Protein AF-A0A2D6T7J5-F1 (afdb_monomer)

Mean predicted aligned error: 8.13 Å

Radius of gyration: 17.08 Å; Cα contacts (8 Å, |Δi|>4): 410; chains: 1; bounding box: 41×41×44 Å

Foldseek 3Di:
DQPPPDPDDDFFWQKKWAWADCPDLPDTDTDIDTDGDDDAFQDPVSVVVVVVVVVVCLLVSLVVVVVRVTQEIFGLDALQCLAPAPVSNVVVVVVNCVSDDPRGHYFYLLVLVLVLVVVQVFAEEEEEEQDDVVSQVSNCRRSVVSRHHHPYGHHVSQRDLVVQLVPDLVVVVCCVPPPGDDPRHQEYEYDDSSRSNQLCQQVVCVVRVHFYYYSNLSSVLVRCVVVVNLAADPSRGPSSHPD

Secondary structure (DSSP, 8-state):
--------SS---EEEEEEE--SSTT--EEEEEEE--------HHHHHHHHHHHHHHHHHHHHHHHTT-EEEEE----GGGGTTSHHHHHHHHHHHHTTS-TTSEEE-HHHHHHHHHHTTT--EEEEEESS-HHHHHHHHHHHHHTT-EEEEEEE---SSHHHHHT--HHHHHHHIIIII--TT-SEEEE--TT---TTTHHHHHHHHTS-EEEHHHHHHHHHHHHTT-----TTS-HHHHH-

Nearest PDB structures (foldseek):
  2xed-assembly4_D  TM=9.002E-01  e=3.353E-11  Nocardia farcinica IFM 10152
  2xec-assembly1_A  TM=8.996E-01  e=1.223E-10  Nocardia farcinica IFM 10152
  4fq5-assembly1_B  TM=9.002E-01  e=1.384E-10  Pseudomonas putida S16
  4fq7-assembly1_A  TM=8.893E-01  e=7.773E-10  Pseudomonas putida S16
  2dgd-assembly1_A  TM=8.853E-01  e=2.951E-08  Sulfurisphaera tokodaii

Sequence (243 aa):
MRLAFGRKNQGKACCFVTLGDVINPRQLAFNFNSRVMYGRGRSSIKALWSKVLIRLTIPDAMRDIMTAEVNHIMMGMSAETFWGGLAGNDEFSARLREHMPDEMGLTTGADAIASALAQFNVKNISVVSPYQPIGDEQVQKFFSETGYSVKRNIGLRCDTANSIAHTPQKDVLDVVLNELDGDDVDAIVQVGTNMSNSDLFPTIEKMLGKPVIPINVATIWHALRAIGVNDKFVGKGWLMERH

Solvent-accessible surface area (backbone atoms only — not comparable to full-atom values): 13661 Å² total; per-residue (Å²): 137,84,84,63,80,72,93,66,79,94,76,68,76,52,42,36,45,27,41,29,56,74,87,40,103,85,46,81,42,78,51,75,50,68,61,71,76,93,77,89,63,83,48,73,68,54,56,53,51,53,50,56,58,50,63,71,47,45,66,58,50,42,59,60,52,57,77,66,64,50,52,34,44,33,47,45,56,33,72,71,38,26,36,75,17,57,66,30,25,53,53,52,53,52,61,52,47,78,69,48,64,90,86,46,46,78,31,42,28,46,60,14,40,55,56,50,47,63,75,69,77,58,51,27,30,16,37,40,33,45,35,48,73,76,50,46,52,22,47,53,42,19,43,45,70,73,67,34,48,72,78,37,77,48,54,68,48,44,64,37,77,68,50,30,49,63,57,55,66,63,62,54,49,51,42,47,68,73,65,44,57,53,97,80,43,54,32,40,36,36,48,51,54,56,47,76,56,68,86,52,34,42,56,50,24,66,75,71,74,36,56,48,48,37,32,58,59,26,30,52,50,42,43,35,52,73,74,69,49,70,82,64,40,84,91,64,23,68,64,41,48,75,99

Structure (mmCIF, N/CA/C/O backbone):
data_AF-A0A2D6T7J5-F1
#
_entry.id   AF-A0A2D6T7J5-F1
#
loop_
_atom_site.group_PDB
_atom_site.id
_atom_site.type_symbol
_atom_site.label_atom_id
_atom_site.label_alt_id
_atom_site.label_comp_id
_atom_site.label_asym_id
_atom_site.label_entity_id
_atom_site.label_seq_id
_atom_site.pdbx_PDB_ins_code
_atom_site.Cartn_x
_atom_site.Cartn_y
_atom_site.Cartn_z
_atom_site.occupancy
_atom_site.B_iso_or_equiv
_atom_site.auth_seq_id
_atom_site.auth_comp_id
_atom_site.auth_asym_i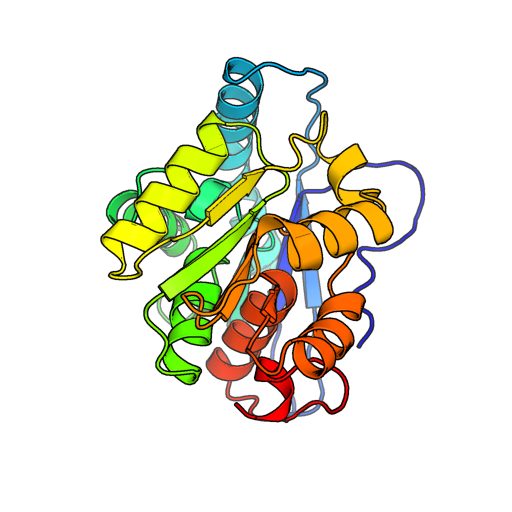d
_atom_site.auth_atom_id
_atom_site.pdbx_PDB_model_num
ATOM 1 N N . MET A 1 1 ? 3.924 -19.215 2.538 1.00 27.50 1 MET A N 1
ATOM 2 C CA . MET A 1 1 ? 4.841 -18.223 1.940 1.00 27.50 1 MET A CA 1
ATOM 3 C C . MET A 1 1 ? 5.293 -17.238 3.020 1.00 27.50 1 MET A C 1
ATOM 5 O O . MET A 1 1 ? 4.533 -16.356 3.391 1.00 27.50 1 MET A O 1
ATOM 9 N N . ARG A 1 2 ? 6.474 -17.452 3.620 1.00 21.72 2 ARG A N 1
ATOM 10 C CA . ARG A 1 2 ? 7.169 -16.428 4.419 1.00 21.72 2 ARG A CA 1
ATOM 11 C C . ARG A 1 2 ? 8.059 -15.691 3.425 1.00 21.72 2 ARG A C 1
ATOM 13 O O . ARG A 1 2 ? 9.114 -16.207 3.075 1.00 21.72 2 ARG A O 1
ATOM 20 N N . LEU A 1 3 ? 7.635 -14.527 2.942 1.00 29.47 3 LEU A N 1
ATOM 21 C CA . LEU A 1 3 ? 8.571 -13.591 2.320 1.00 29.47 3 LEU A CA 1
ATOM 22 C C . LEU A 1 3 ? 9.351 -12.932 3.458 1.00 29.47 3 LEU A C 1
ATOM 24 O O . LEU A 1 3 ? 9.101 -11.800 3.855 1.00 29.47 3 LEU A O 1
ATOM 28 N N . ALA A 1 4 ? 10.264 -13.697 4.052 1.00 26.75 4 ALA A N 1
ATOM 29 C CA . ALA A 1 4 ? 11.347 -13.089 4.790 1.00 26.75 4 ALA A CA 1
ATOM 30 C C . ALA A 1 4 ? 12.247 -12.456 3.730 1.00 26.75 4 ALA A C 1
ATOM 32 O O . ALA A 1 4 ? 12.949 -13.174 3.018 1.00 26.75 4 ALA A O 1
ATOM 33 N N . PHE A 1 5 ? 12.214 -11.125 3.618 1.00 35.22 5 PHE A N 1
ATOM 34 C CA . PHE A 1 5 ? 13.353 -10.372 3.099 1.00 35.22 5 PHE A CA 1
ATOM 35 C C . PHE A 1 5 ? 14.591 -10.965 3.780 1.00 35.22 5 PHE A C 1
ATOM 37 O O . PHE A 1 5 ? 14.668 -10.973 5.011 1.00 35.22 5 PHE A O 1
ATOM 44 N N . GLY A 1 6 ? 15.439 -11.641 3.000 1.00 26.02 6 GLY A N 1
ATOM 45 C CA . GLY A 1 6 ? 16.364 -12.643 3.517 1.00 26.02 6 GLY A CA 1
ATOM 46 C C . GLY A 1 6 ? 17.149 -12.139 4.725 1.00 26.02 6 GLY A C 1
ATOM 47 O O . GLY A 1 6 ? 17.886 -11.161 4.635 1.00 26.02 6 GLY A O 1
ATOM 48 N N . ARG A 1 7 ? 17.026 -12.838 5.862 1.00 29.02 7 ARG A N 1
ATOM 49 C CA . ARG A 1 7 ? 17.956 -12.700 6.989 1.00 29.02 7 ARG A CA 1
ATOM 50 C C . ARG A 1 7 ? 19.306 -13.283 6.568 1.00 29.02 7 ARG A C 1
ATOM 52 O O . ARG A 1 7 ? 19.632 -14.411 6.923 1.00 29.02 7 ARG A O 1
ATOM 59 N N . LYS A 1 8 ? 20.088 -12.543 5.786 1.00 27.58 8 LYS A N 1
ATOM 60 C CA . LYS A 1 8 ? 21.514 -12.814 5.590 1.00 27.58 8 LYS A CA 1
ATOM 61 C C . LYS A 1 8 ? 22.285 -11.507 5.728 1.00 27.58 8 LYS A C 1
ATOM 63 O O . LYS A 1 8 ? 22.142 -10.614 4.912 1.00 27.58 8 LYS A O 1
ATOM 68 N N . ASN A 1 9 ? 23.049 -11.442 6.819 1.00 28.53 9 ASN A N 1
ATOM 69 C CA . ASN A 1 9 ? 24.188 -10.570 7.103 1.00 28.53 9 ASN A CA 1
ATOM 70 C C . ASN A 1 9 ? 24.161 -9.138 6.539 1.00 28.53 9 ASN A C 1
ATOM 72 O O . ASN A 1 9 ? 24.460 -8.902 5.379 1.00 28.53 9 ASN A O 1
ATOM 76 N N . GLN A 1 10 ? 23.933 -8.187 7.451 1.00 30.61 10 GLN A N 1
ATOM 77 C CA . GLN A 1 10 ? 24.454 -6.814 7.426 1.00 30.61 10 GLN A CA 1
ATOM 78 C C . GLN A 1 10 ? 24.469 -6.113 6.052 1.00 30.61 10 GLN A C 1
ATOM 80 O O . GLN A 1 10 ? 25.523 -5.872 5.473 1.00 30.61 10 GLN A O 1
ATOM 85 N N . GLY A 1 11 ? 23.305 -5.690 5.557 1.00 27.25 11 GLY A N 1
ATOM 86 C CA . GLY A 1 11 ? 23.239 -4.858 4.353 1.00 27.25 11 GLY A CA 1
ATOM 87 C C . GLY A 1 11 ? 21.824 -4.386 4.042 1.00 27.25 11 GLY A C 1
ATOM 88 O O . GLY A 1 11 ? 20.894 -5.175 4.009 1.00 27.25 11 GLY A O 1
ATOM 89 N N . LYS A 1 12 ? 21.666 -3.074 3.872 1.00 40.25 12 LYS A N 1
ATOM 90 C CA . LYS A 1 12 ? 20.417 -2.331 3.639 1.00 40.25 12 LYS A CA 1
ATOM 91 C C . LYS A 1 12 ? 19.797 -2.714 2.285 1.00 40.25 12 LYS A C 1
ATOM 93 O O . LYS A 1 12 ? 20.549 -2.809 1.323 1.00 40.25 12 LYS A O 1
ATOM 98 N N . ALA A 1 13 ? 18.470 -2.811 2.166 1.00 28.12 13 ALA A N 1
ATOM 99 C CA . ALA A 1 13 ? 17.829 -3.020 0.865 1.00 28.12 13 ALA A CA 1
ATOM 100 C C . ALA A 1 13 ? 16.502 -2.259 0.711 1.00 28.12 13 ALA A C 1
ATOM 102 O O . ALA A 1 13 ? 15.673 -2.235 1.617 1.00 28.12 13 ALA A O 1
ATOM 103 N N . CYS A 1 14 ? 16.321 -1.658 -0.466 1.00 30.83 14 CYS A N 1
ATOM 104 C CA . CYS A 1 14 ? 15.024 -1.478 -1.105 1.00 30.83 14 CYS A CA 1
ATOM 105 C C . CYS A 1 14 ? 14.978 -2.551 -2.204 1.00 30.83 14 CYS A C 1
ATOM 107 O O . CYS A 1 14 ? 15.883 -2.600 -3.041 1.00 30.83 14 CYS A O 1
ATOM 109 N N . CYS A 1 15 ? 14.026 -3.480 -2.130 1.00 33.38 15 CYS A N 1
ATOM 110 C CA . CYS A 1 15 ? 13.974 -4.632 -3.030 1.00 33.38 15 CYS A CA 1
ATOM 111 C C . CYS A 1 15 ? 12.982 -4.373 -4.161 1.00 33.38 15 CYS A C 1
ATOM 113 O O . CYS A 1 15 ? 11.852 -3.977 -3.899 1.00 33.38 15 CYS A O 1
ATOM 115 N N . PHE A 1 16 ? 13.371 -4.665 -5.397 1.00 34.66 16 PHE A N 1
ATOM 116 C CA . PHE A 1 16 ? 12.440 -4.922 -6.490 1.00 34.66 16 PHE A CA 1
ATOM 117 C C . PHE A 1 16 ? 12.136 -6.419 -6.479 1.00 34.66 16 PHE A C 1
ATOM 119 O O . PHE A 1 16 ? 13.046 -7.227 -6.281 1.00 34.66 16 PHE A O 1
ATOM 126 N N . VAL A 1 17 ? 10.871 -6.795 -6.637 1.00 39.00 17 VAL A N 1
ATOM 127 C CA . VAL A 1 17 ? 10.455 -8.199 -6.649 1.00 39.00 17 VAL A CA 1
ATOM 128 C C . VAL A 1 17 ? 9.699 -8.416 -7.943 1.00 39.00 17 VAL A C 1
ATOM 130 O O . VAL A 1 17 ? 8.620 -7.884 -8.115 1.00 39.00 17 VAL A O 1
ATOM 133 N N . THR A 1 18 ? 10.240 -9.171 -8.878 1.00 36.50 18 THR A N 1
ATOM 134 C CA . THR A 1 18 ? 9.566 -9.415 -10.162 1.00 36.50 18 THR A CA 1
ATOM 135 C C . THR A 1 18 ? 9.073 -10.845 -10.231 1.00 36.50 18 THR A C 1
ATOM 137 O O . THR A 1 18 ? 9.662 -11.729 -9.602 1.00 36.50 18 THR A O 1
ATOM 140 N N . LEU A 1 19 ? 7.957 -11.048 -10.929 1.00 37.84 19 LEU A N 1
ATOM 141 C CA . LEU A 1 19 ? 7.362 -12.359 -11.147 1.00 37.84 19 LEU A CA 1
ATOM 142 C C . LEU A 1 19 ? 7.751 -12.810 -12.561 1.00 37.84 19 LEU A C 1
ATOM 144 O O . LEU A 1 19 ? 7.480 -12.115 -13.537 1.00 37.84 19 LEU A O 1
ATOM 148 N N . GLY A 1 20 ? 8.464 -13.932 -12.648 1.00 31.91 20 GLY A N 1
ATOM 149 C CA . GLY A 1 20 ? 8.824 -14.586 -13.907 1.00 31.91 20 GLY A CA 1
ATOM 150 C C . GLY A 1 20 ? 7.759 -15.573 -14.384 1.00 31.91 20 GLY A C 1
ATOM 151 O O . GLY A 1 20 ? 6.807 -15.863 -13.655 1.00 31.91 20 GLY A O 1
ATOM 152 N N . ASP A 1 21 ? 7.960 -16.081 -15.601 1.00 31.69 21 ASP A N 1
ATOM 153 C CA . ASP A 1 21 ? 7.017 -16.881 -16.386 1.00 31.69 21 ASP A CA 1
ATOM 154 C C . ASP A 1 21 ? 6.148 -17.877 -15.614 1.00 31.69 21 ASP A C 1
ATOM 156 O O . ASP A 1 21 ? 6.623 -18.735 -14.866 1.00 31.69 21 ASP A O 1
ATOM 160 N N . VAL A 1 22 ? 4.848 -17.842 -15.924 1.00 39.22 22 VAL A N 1
ATOM 161 C CA . VAL A 1 22 ? 3.898 -18.903 -15.582 1.00 39.22 22 VAL A CA 1
ATOM 162 C C . VAL A 1 22 ? 4.081 -20.032 -16.599 1.00 39.22 22 VAL A C 1
ATOM 164 O O . VAL A 1 22 ? 3.253 -20.249 -17.476 1.00 39.22 22 VAL A O 1
ATOM 167 N N . ILE A 1 23 ? 5.182 -20.781 -16.488 1.00 38.19 23 ILE A N 1
ATOM 168 C CA . ILE A 1 23 ? 5.396 -22.010 -17.282 1.00 38.19 23 ILE A CA 1
ATOM 169 C C . ILE A 1 23 ? 4.346 -23.076 -16.884 1.00 38.19 23 ILE A C 1
ATOM 171 O O . ILE A 1 23 ? 4.025 -23.994 -17.638 1.00 38.19 23 ILE A O 1
ATOM 175 N N . ASN A 1 24 ? 3.771 -22.939 -15.682 1.00 32.66 24 ASN A N 1
ATOM 176 C CA . ASN A 1 24 ? 2.689 -23.741 -15.116 1.00 32.66 24 ASN A CA 1
ATOM 177 C C . ASN A 1 24 ? 2.042 -22.922 -13.973 1.00 32.66 24 ASN A C 1
ATOM 179 O O . ASN A 1 24 ? 2.804 -22.300 -13.229 1.00 32.66 24 ASN A O 1
ATOM 183 N N . PRO A 1 25 ? 0.712 -22.946 -13.733 1.00 37.69 25 PRO A N 1
ATOM 184 C CA . PRO A 1 25 ? 0.058 -22.234 -12.617 1.00 37.69 25 PRO A CA 1
ATOM 185 C C . PRO A 1 25 ? 0.639 -22.494 -11.206 1.00 37.69 25 PRO A C 1
ATOM 187 O O . PRO A 1 25 ? 0.201 -21.892 -10.232 1.00 37.69 25 PRO A O 1
ATOM 190 N N . ARG A 1 26 ? 1.610 -23.408 -11.071 1.00 39.19 26 ARG A N 1
ATOM 191 C CA . ARG A 1 26 ? 2.278 -23.799 -9.821 1.00 39.19 26 ARG A CA 1
ATOM 192 C C . ARG A 1 26 ? 3.765 -23.432 -9.725 1.00 39.19 26 ARG A C 1
ATOM 194 O O . ARG A 1 26 ? 4.389 -23.795 -8.731 1.00 39.19 26 ARG A O 1
ATOM 201 N N . GLN A 1 27 ? 4.355 -22.760 -10.714 1.00 46.91 27 GLN A N 1
ATOM 202 C CA . GLN A 1 27 ? 5.772 -22.374 -10.683 1.00 46.91 27 GLN A CA 1
ATOM 203 C C . GLN A 1 27 ? 5.910 -20.862 -10.855 1.00 46.91 27 GLN A C 1
ATOM 205 O O . GLN A 1 27 ? 6.014 -20.363 -11.964 1.00 46.91 27 GLN A O 1
ATOM 210 N N . LEU A 1 28 ? 5.886 -20.142 -9.731 1.00 53.22 28 LEU A N 1
ATOM 211 C CA . LEU A 1 28 ? 6.153 -18.708 -9.684 1.00 53.22 28 LEU A CA 1
ATOM 212 C C . LEU A 1 28 ? 7.646 -18.490 -9.415 1.00 53.22 28 LEU A C 1
ATOM 214 O O . LEU A 1 28 ? 8.141 -18.872 -8.349 1.00 53.22 28 LEU A O 1
ATOM 218 N N . ALA A 1 29 ? 8.363 -17.885 -10.360 1.00 54.78 29 ALA A N 1
ATOM 219 C CA . ALA A 1 29 ? 9.751 -17.482 -10.160 1.00 54.78 29 ALA A CA 1
ATOM 220 C C . ALA A 1 29 ? 9.805 -16.046 -9.623 1.00 54.78 29 ALA A C 1
ATOM 222 O O . ALA A 1 29 ? 9.168 -15.152 -10.172 1.00 54.78 29 ALA A O 1
ATOM 223 N N . PHE A 1 30 ? 10.570 -15.822 -8.553 1.00 57.00 30 PHE A N 1
ATOM 224 C CA . PHE A 1 30 ? 10.816 -14.482 -8.021 1.00 57.00 30 PHE A CA 1
ATOM 225 C C . PHE A 1 30 ? 12.237 -14.048 -8.365 1.00 57.00 30 PHE A C 1
ATOM 227 O O . PHE A 1 30 ? 13.194 -14.602 -7.821 1.00 57.00 30 PHE A O 1
ATOM 234 N N . ASN A 1 31 ? 12.372 -13.032 -9.217 1.00 56.50 31 ASN A N 1
ATOM 235 C CA . ASN A 1 31 ? 13.661 -12.417 -9.517 1.00 56.50 31 ASN A CA 1
ATOM 236 C C . ASN A 1 31 ? 13.786 -11.093 -8.760 1.00 56.50 31 ASN A C 1
ATOM 238 O O . ASN A 1 31 ? 12.894 -10.240 -8.804 1.00 56.50 31 ASN A O 1
ATOM 242 N N . PHE A 1 32 ? 14.894 -10.931 -8.038 1.00 56.19 32 PHE A N 1
ATOM 243 C CA . PHE A 1 32 ? 15.139 -9.763 -7.197 1.00 56.19 32 PHE A CA 1
ATOM 244 C C . PHE A 1 32 ? 16.282 -8.934 -7.771 1.00 56.19 32 PHE A C 1
ATOM 246 O O . PHE A 1 32 ? 17.400 -9.427 -7.905 1.00 56.19 32 PHE A O 1
ATOM 253 N N . ASN A 1 33 ? 16.021 -7.653 -8.020 1.00 49.62 33 ASN A N 1
ATOM 254 C CA . ASN A 1 33 ? 17.072 -6.654 -8.172 1.00 49.62 33 ASN A CA 1
ATOM 255 C C . ASN A 1 33 ? 17.042 -5.751 -6.934 1.00 49.62 33 ASN A C 1
ATOM 257 O O . ASN A 1 33 ? 15.977 -5.318 -6.491 1.00 49.62 33 ASN A O 1
ATOM 261 N N . SER A 1 34 ? 18.195 -5.502 -6.323 1.00 56.84 34 SER A N 1
ATOM 262 C CA . SER A 1 34 ? 18.299 -4.625 -5.156 1.00 56.84 34 SER A CA 1
ATOM 263 C C . SER A 1 34 ? 19.310 -3.528 -5.425 1.00 56.84 34 SER A C 1
ATOM 265 O O . SER A 1 34 ? 20.455 -3.813 -5.777 1.00 56.84 34 SER A O 1
ATOM 267 N N . ARG A 1 35 ? 18.923 -2.279 -5.167 1.00 55.78 35 ARG A N 1
ATOM 268 C CA . ARG A 1 35 ? 19.847 -1.141 -5.138 1.00 55.78 35 ARG A CA 1
ATOM 269 C C . ARG A 1 35 ? 20.037 -0.715 -3.683 1.00 55.78 35 ARG A C 1
ATOM 271 O O . ARG A 1 35 ? 19.081 -0.408 -2.970 1.00 55.78 35 ARG A O 1
ATOM 278 N N . VAL A 1 36 ? 21.286 -0.749 -3.223 1.00 45.88 36 VAL A N 1
ATOM 279 C CA . VAL A 1 36 ? 21.674 -0.364 -1.860 1.00 45.88 36 VAL A CA 1
ATOM 280 C C . VAL A 1 36 ? 21.895 1.140 -1.812 1.00 45.88 36 VAL A C 1
ATOM 282 O O . VAL A 1 36 ? 22.565 1.695 -2.679 1.00 45.88 36 VAL A O 1
ATOM 285 N N . MET A 1 37 ? 21.410 1.793 -0.754 1.00 46.06 37 MET A N 1
ATOM 286 C CA . MET A 1 37 ? 21.752 3.187 -0.495 1.00 46.06 37 MET A CA 1
ATOM 287 C C . MET A 1 37 ? 22.361 3.473 0.865 1.00 46.06 37 MET A C 1
ATOM 289 O O . MET A 1 37 ? 21.982 2.932 1.907 1.00 46.06 37 MET A O 1
ATOM 293 N N . TYR A 1 38 ? 23.302 4.414 0.840 1.00 40.88 38 TYR A N 1
ATOM 294 C CA . TYR A 1 38 ? 23.962 4.974 2.003 1.00 40.88 38 TYR A CA 1
ATOM 295 C C . TYR A 1 38 ? 23.313 6.309 2.382 1.00 40.88 38 TYR A C 1
ATOM 297 O O . TYR A 1 38 ? 23.635 7.347 1.825 1.00 40.88 38 TYR A O 1
ATOM 305 N N . GLY A 1 39 ? 22.437 6.287 3.388 1.00 42.41 39 GLY A N 1
ATOM 306 C CA . GLY A 1 39 ? 21.967 7.496 4.065 1.00 42.41 39 GLY A CA 1
ATOM 307 C C . GLY A 1 39 ? 21.832 7.259 5.567 1.00 42.41 39 GLY A C 1
ATOM 308 O O . GLY A 1 39 ? 21.035 6.428 5.992 1.00 42.41 39 GLY A O 1
ATOM 309 N N . ARG A 1 40 ? 22.636 7.952 6.385 1.00 40.25 40 ARG A N 1
ATOM 310 C CA . ARG A 1 40 ? 22.401 8.115 7.832 1.00 40.25 40 ARG A CA 1
ATOM 311 C C . ARG A 1 40 ? 21.844 9.522 8.059 1.00 40.25 40 ARG A C 1
ATOM 313 O O . ARG A 1 40 ? 22.533 10.505 7.767 1.00 40.25 40 ARG A O 1
ATOM 320 N N . GLY A 1 41 ? 20.637 9.654 8.607 1.00 43.69 41 GLY A N 1
ATOM 321 C CA . GLY A 1 41 ? 20.198 10.921 9.195 1.00 43.69 41 GLY A CA 1
ATOM 322 C C . GLY A 1 41 ? 18.689 11.129 9.287 1.00 43.69 41 GLY A C 1
ATOM 323 O O . GLY A 1 41 ? 17.936 10.616 8.473 1.00 43.69 41 GLY A O 1
ATOM 324 N N . ARG A 1 42 ? 18.312 11.942 10.279 1.00 50.06 42 ARG A N 1
ATOM 325 C CA . ARG A 1 42 ? 16.950 12.171 10.786 1.00 50.06 42 ARG A CA 1
ATOM 326 C C . ARG A 1 42 ? 16.147 13.280 10.083 1.00 50.06 42 ARG A C 1
ATOM 328 O O . ARG A 1 42 ? 15.055 13.595 10.531 1.00 50.06 42 ARG A O 1
ATOM 335 N N . SER A 1 43 ? 16.682 13.942 9.051 1.00 56.03 43 SER A N 1
ATOM 336 C CA . SER A 1 43 ? 16.054 15.153 8.487 1.00 56.03 43 SER A CA 1
ATOM 337 C C . SER A 1 43 ? 15.222 14.885 7.230 1.00 56.03 43 SER A C 1
ATOM 339 O O . SER A 1 43 ? 15.634 14.122 6.355 1.00 56.03 43 SER A O 1
ATOM 341 N N . SER A 1 44 ? 14.098 15.598 7.088 1.00 56.81 44 SER A N 1
ATOM 342 C CA . SER A 1 44 ? 13.222 15.577 5.901 1.00 56.81 44 SER A CA 1
ATOM 343 C C . SER A 1 44 ? 13.979 15.853 4.596 1.00 56.81 44 SER A C 1
ATOM 345 O O . SER A 1 44 ? 13.703 15.246 3.566 1.00 56.81 44 SER A O 1
ATOM 347 N N . ILE A 1 45 ? 15.013 16.699 4.655 1.00 57.00 45 ILE A N 1
ATOM 348 C CA . ILE A 1 45 ? 15.914 16.979 3.530 1.00 57.00 45 ILE A CA 1
ATOM 349 C C . ILE A 1 45 ? 16.646 15.717 3.061 1.00 57.00 45 ILE A C 1
ATOM 351 O O . ILE A 1 45 ? 16.729 15.465 1.864 1.00 57.00 45 ILE A O 1
ATOM 355 N N . LYS A 1 46 ? 17.135 14.873 3.978 1.00 61.31 46 LYS A N 1
ATOM 356 C CA . LYS A 1 46 ? 17.836 13.633 3.614 1.00 61.31 46 LYS A CA 1
ATOM 357 C C . LYS A 1 46 ? 16.891 12.592 3.022 1.00 61.31 46 LYS A C 1
ATOM 359 O O . LYS A 1 46 ? 17.310 11.865 2.126 1.00 61.31 46 LYS A O 1
ATOM 364 N N . ALA A 1 47 ? 15.637 12.543 3.476 1.00 59.38 47 ALA A N 1
ATOM 365 C CA . ALA A 1 47 ? 14.614 11.703 2.855 1.00 59.38 47 ALA A CA 1
ATOM 366 C C . ALA A 1 47 ? 14.392 12.105 1.383 1.00 59.38 47 ALA A C 1
ATOM 368 O O . ALA A 1 47 ? 14.389 11.244 0.505 1.00 59.38 47 ALA A O 1
ATOM 369 N N . LEU A 1 48 ? 14.335 13.413 1.102 1.00 58.19 48 LEU A N 1
ATOM 370 C CA . LEU A 1 48 ? 14.217 13.950 -0.256 1.00 58.19 48 LEU A CA 1
ATOM 371 C C . LEU A 1 48 ? 15.451 13.640 -1.130 1.00 58.19 48 LEU A C 1
ATOM 373 O O . LEU A 1 48 ? 15.315 13.255 -2.289 1.00 58.19 48 LEU A O 1
ATOM 377 N N . TRP A 1 49 ? 16.661 13.748 -0.574 1.00 57.53 49 TRP A N 1
ATOM 378 C CA . TRP A 1 49 ? 17.897 13.393 -1.286 1.00 57.53 49 TRP A CA 1
ATOM 379 C C . TRP A 1 49 ? 17.994 11.897 -1.589 1.00 57.53 49 TRP A C 1
ATOM 381 O O . TRP A 1 49 ? 18.354 11.516 -2.702 1.00 57.53 49 TRP A O 1
ATOM 391 N N . SER A 1 50 ? 17.636 11.044 -0.625 1.00 61.06 50 SER A N 1
ATOM 392 C CA . SER A 1 50 ? 17.584 9.594 -0.835 1.00 61.06 50 SER A CA 1
ATOM 393 C C . SER A 1 50 ? 16.640 9.249 -1.986 1.00 61.06 50 SER A C 1
ATOM 395 O O . SER A 1 50 ? 16.980 8.422 -2.822 1.00 61.06 50 SER A O 1
ATOM 397 N N . LYS A 1 51 ? 15.491 9.923 -2.071 1.00 66.56 51 LYS A N 1
ATOM 398 C CA . LYS A 1 51 ? 14.535 9.790 -3.173 1.00 66.56 51 LYS A CA 1
ATOM 399 C C . LYS A 1 51 ? 15.153 10.088 -4.542 1.00 66.56 51 LYS A C 1
ATOM 401 O O . LYS A 1 51 ? 15.022 9.279 -5.461 1.00 66.56 51 LYS A O 1
ATOM 406 N N . VAL A 1 52 ? 15.835 11.227 -4.687 1.00 68.25 52 VAL A N 1
ATOM 407 C CA . VAL A 1 52 ? 16.461 11.621 -5.965 1.00 68.25 52 VAL A CA 1
ATOM 408 C C . VAL A 1 52 ? 17.447 10.554 -6.419 1.00 68.25 52 VAL A C 1
ATOM 410 O O . VAL A 1 52 ? 17.394 10.105 -7.562 1.00 68.25 52 VAL A O 1
ATOM 413 N N . LEU A 1 53 ? 18.285 10.078 -5.500 1.00 69.50 53 LEU A N 1
ATOM 414 C CA . LEU A 1 53 ? 19.237 9.019 -5.795 1.00 69.50 53 LEU A CA 1
ATOM 415 C C . LEU A 1 53 ? 18.533 7.710 -6.212 1.00 69.50 53 LEU A C 1
ATOM 417 O O . LEU A 1 53 ? 19.080 6.979 -7.031 1.00 69.50 53 LEU A O 1
ATOM 421 N N . ILE A 1 54 ? 17.331 7.398 -5.688 1.00 71.81 54 ILE A N 1
ATOM 422 C CA . ILE A 1 54 ? 16.655 6.108 -5.948 1.00 71.81 54 ILE A CA 1
ATOM 423 C C . ILE A 1 54 ? 16.190 6.143 -7.393 1.00 71.81 54 ILE A C 1
ATOM 425 O O . ILE A 1 54 ? 16.451 5.212 -8.155 1.00 71.81 54 ILE A O 1
ATOM 429 N N . ARG A 1 55 ? 15.582 7.267 -7.783 1.00 75.25 55 ARG A N 1
ATOM 430 C CA . ARG A 1 55 ? 15.087 7.508 -9.138 1.00 75.25 55 ARG A CA 1
ATOM 431 C C . ARG A 1 55 ? 16.185 7.398 -10.194 1.00 75.25 55 ARG A C 1
ATOM 433 O O . ARG A 1 55 ? 15.904 6.892 -11.273 1.00 75.25 55 ARG A O 1
ATOM 440 N N . LEU A 1 56 ? 17.418 7.801 -9.881 1.00 79.56 56 LEU A N 1
ATOM 441 C CA . LEU A 1 56 ? 18.556 7.666 -10.800 1.00 79.56 56 LEU A CA 1
ATOM 442 C C . LEU A 1 56 ? 18.961 6.207 -11.052 1.00 79.56 56 LEU A C 1
ATOM 444 O O . LEU A 1 56 ? 19.555 5.913 -12.080 1.00 79.56 56 LEU A O 1
ATOM 448 N N . THR A 1 57 ? 18.636 5.291 -10.137 1.00 80.69 57 THR A N 1
ATOM 449 C CA . THR A 1 57 ? 19.008 3.872 -10.263 1.00 80.69 57 THR A CA 1
ATOM 450 C C . THR A 1 57 ? 17.944 2.988 -10.902 1.00 80.69 57 THR A C 1
ATOM 452 O O . THR A 1 57 ? 18.245 1.850 -11.256 1.00 80.69 57 THR A O 1
ATOM 455 N N . ILE A 1 58 ? 16.717 3.497 -11.054 1.00 81.94 58 ILE A N 1
ATOM 456 C CA . ILE A 1 58 ? 15.590 2.746 -11.620 1.00 81.94 58 ILE A CA 1
ATOM 457 C C . ILE A 1 58 ? 15.886 2.260 -13.047 1.00 81.94 58 ILE A C 1
ATOM 459 O O . ILE A 1 58 ? 15.718 1.064 -13.269 1.00 81.94 58 ILE A O 1
ATOM 463 N N . PRO A 1 59 ? 16.375 3.091 -13.993 1.00 84.56 59 PRO A N 1
ATOM 464 C CA . PRO A 1 59 ? 16.581 2.639 -15.372 1.00 84.56 59 PRO A CA 1
ATOM 465 C C . PRO A 1 59 ? 17.549 1.459 -15.478 1.00 84.56 59 PRO A C 1
ATOM 467 O O . PRO A 1 59 ? 17.300 0.510 -16.217 1.00 84.56 59 PRO A O 1
ATOM 470 N N . ASP A 1 60 ? 18.629 1.473 -14.693 1.00 84.31 60 ASP A N 1
ATOM 471 C CA . ASP A 1 60 ? 19.550 0.342 -14.665 1.00 84.31 60 ASP A CA 1
ATOM 472 C C . ASP A 1 60 ? 18.910 -0.910 -14.047 1.00 84.31 60 ASP A C 1
ATOM 474 O O . ASP A 1 60 ? 19.119 -2.008 -14.549 1.00 84.31 60 ASP A O 1
ATOM 478 N N . ALA A 1 61 ? 18.151 -0.769 -12.953 1.00 82.94 61 ALA A N 1
ATOM 479 C CA . ALA A 1 61 ? 17.480 -1.905 -12.318 1.00 82.94 61 ALA A CA 1
ATOM 480 C C . ALA A 1 61 ? 16.449 -2.544 -13.262 1.00 82.94 61 ALA A C 1
ATOM 482 O O . ALA A 1 61 ? 16.349 -3.769 -13.313 1.00 82.94 61 ALA A O 1
ATOM 483 N N . MET A 1 62 ? 15.738 -1.716 -14.035 1.00 83.00 62 MET A N 1
ATOM 484 C CA . MET A 1 62 ? 14.836 -2.157 -15.096 1.00 83.00 62 MET A CA 1
ATOM 485 C C . MET A 1 62 ? 15.612 -2.893 -16.191 1.00 83.00 62 MET A C 1
ATOM 487 O O . MET A 1 62 ? 15.303 -4.041 -16.484 1.00 83.00 62 MET A O 1
ATOM 491 N N . ARG A 1 63 ? 16.688 -2.305 -16.729 1.00 84.19 63 ARG A N 1
ATOM 492 C CA . ARG A 1 63 ? 17.547 -2.978 -17.720 1.00 84.19 63 ARG A CA 1
ATOM 493 C C . ARG A 1 63 ? 18.015 -4.351 -17.232 1.00 84.19 63 ARG A C 1
ATOM 495 O O . ARG A 1 63 ? 17.935 -5.324 -17.973 1.00 84.19 63 ARG A O 1
ATOM 502 N N . ASP A 1 64 ? 18.507 -4.426 -15.998 1.00 84.19 64 ASP A N 1
ATOM 503 C CA . ASP A 1 64 ? 19.055 -5.659 -15.437 1.00 84.19 64 ASP A CA 1
ATOM 504 C C . ASP A 1 64 ? 17.956 -6.723 -15.250 1.00 84.19 64 ASP A C 1
ATOM 506 O O . ASP A 1 64 ? 18.181 -7.891 -15.563 1.00 84.19 64 ASP A O 1
ATOM 510 N N . ILE A 1 65 ? 16.760 -6.349 -14.772 1.00 81.50 65 ILE A N 1
ATOM 511 C CA . ILE A 1 65 ? 15.681 -7.319 -14.517 1.00 81.50 65 ILE A CA 1
ATOM 512 C C . ILE A 1 65 ? 15.017 -7.832 -15.795 1.00 81.50 65 ILE A C 1
ATOM 514 O O . ILE A 1 65 ? 14.568 -8.974 -15.827 1.00 81.50 65 ILE A O 1
ATOM 518 N N . MET A 1 66 ? 15.030 -7.038 -16.868 1.00 82.38 66 MET A N 1
ATOM 519 C CA . MET A 1 66 ? 14.538 -7.459 -18.182 1.00 82.38 66 MET A CA 1
ATOM 520 C C . MET A 1 66 ? 15.337 -8.632 -18.770 1.00 82.38 66 ME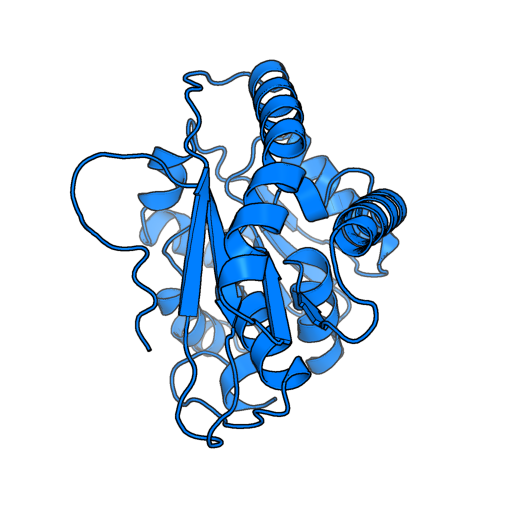T A C 1
ATOM 522 O O . MET A 1 66 ? 14.808 -9.375 -19.590 1.00 82.38 66 MET A O 1
ATOM 526 N N . THR A 1 67 ? 16.576 -8.862 -18.317 1.00 82.88 67 THR A N 1
ATOM 527 C CA . THR A 1 67 ? 17.371 -10.038 -18.728 1.00 82.88 67 THR A CA 1
ATOM 528 C C . THR A 1 67 ? 16.809 -11.365 -18.215 1.00 82.88 67 THR A C 1
ATOM 530 O O . THR A 1 67 ? 17.191 -12.419 -18.714 1.00 82.88 67 THR A O 1
ATOM 533 N N . ALA A 1 68 ? 15.915 -11.321 -17.224 1.00 80.50 68 ALA A N 1
ATOM 534 C CA . ALA A 1 68 ? 15.294 -12.499 -16.631 1.00 80.50 68 ALA A CA 1
ATOM 535 C C . ALA A 1 68 ? 13.979 -12.908 -17.320 1.00 80.50 68 ALA A C 1
ATOM 537 O O . ALA A 1 68 ? 13.271 -13.745 -16.763 1.00 80.50 68 ALA A O 1
ATOM 538 N N . GLU A 1 69 ? 13.645 -12.304 -18.471 1.00 80.69 69 GLU A N 1
ATOM 539 C CA . GLU A 1 69 ? 12.461 -12.637 -19.286 1.00 80.69 69 GLU A CA 1
ATOM 540 C C . GLU A 1 69 ? 11.166 -12.674 -18.450 1.00 80.69 69 GLU A C 1
ATOM 542 O O . GLU A 1 69 ? 10.351 -13.587 -18.524 1.00 80.69 69 GLU A O 1
ATOM 547 N N . VAL A 1 70 ? 10.996 -11.678 -17.575 1.00 82.19 70 VAL A N 1
ATOM 548 C CA . VAL A 1 70 ? 9.810 -11.561 -16.716 1.00 82.19 70 VAL A CA 1
ATOM 549 C C . VAL A 1 70 ? 8.601 -11.075 -17.511 1.00 82.19 70 VAL A C 1
ATOM 551 O O . VAL A 1 70 ? 8.759 -10.372 -18.501 1.00 82.19 70 VAL A O 1
ATOM 554 N N . ASN A 1 71 ? 7.391 -11.389 -17.044 1.00 83.38 71 ASN A N 1
ATOM 555 C CA . ASN A 1 71 ? 6.134 -10.924 -17.650 1.00 83.38 71 ASN A CA 1
ATOM 556 C C . ASN A 1 71 ? 5.358 -9.936 -16.757 1.00 83.38 71 ASN A C 1
ATOM 558 O O . ASN A 1 71 ? 4.421 -9.282 -17.217 1.00 83.38 71 ASN A O 1
ATOM 562 N N . HIS A 1 72 ? 5.765 -9.790 -15.490 1.00 89.12 72 HIS A N 1
ATOM 563 C CA . HIS A 1 72 ? 5.169 -8.845 -14.551 1.00 89.12 72 HIS A CA 1
ATOM 564 C C . HIS A 1 72 ? 6.203 -8.303 -13.562 1.00 89.12 72 HIS A C 1
ATOM 566 O O . HIS A 1 72 ? 6.929 -9.047 -12.892 1.00 89.12 72 HIS A O 1
ATOM 572 N N . ILE A 1 73 ? 6.233 -6.983 -13.395 1.00 89.50 73 ILE A N 1
ATOM 573 C CA . ILE A 1 73 ? 7.131 -6.301 -12.461 1.00 89.50 73 ILE A CA 1
ATOM 574 C C . ILE A 1 73 ? 6.350 -5.840 -11.237 1.00 89.50 73 ILE A C 1
ATOM 576 O O . ILE A 1 73 ? 5.359 -5.121 -11.337 1.00 89.50 73 ILE A O 1
ATOM 580 N N . MET A 1 74 ? 6.819 -6.230 -10.051 1.00 89.06 74 MET A N 1
ATOM 581 C CA . MET A 1 74 ? 6.275 -5.769 -8.780 1.00 89.06 74 MET A CA 1
ATOM 582 C C . MET A 1 74 ? 7.298 -4.891 -8.035 1.00 89.06 74 MET A C 1
ATOM 584 O O . MET A 1 74 ? 8.397 -5.283 -7.632 1.00 89.06 74 MET A O 1
ATOM 588 N N . MET A 1 75 ? 6.925 -3.637 -7.823 1.00 85.56 75 MET A N 1
ATOM 589 C CA . MET A 1 75 ? 7.790 -2.654 -7.187 1.00 85.56 75 MET A CA 1
ATOM 590 C C . MET A 1 75 ? 7.746 -2.831 -5.667 1.00 85.56 75 MET A C 1
ATOM 592 O O . MET A 1 75 ? 6.776 -2.454 -5.015 1.00 85.56 75 MET A O 1
ATOM 596 N N . GLY A 1 76 ? 8.820 -3.349 -5.063 1.00 79.94 76 GLY A N 1
ATOM 597 C CA . GLY A 1 76 ? 8.936 -3.480 -3.598 1.00 79.94 76 GLY A CA 1
ATOM 598 C C . GLY A 1 76 ? 9.340 -2.181 -2.880 1.00 79.94 76 GLY A C 1
ATOM 599 O O . GLY A 1 76 ? 9.846 -2.195 -1.753 1.00 79.94 76 GLY A O 1
ATOM 600 N N . MET A 1 77 ? 9.077 -1.037 -3.511 1.00 77.50 77 MET A N 1
ATOM 601 C CA . MET A 1 77 ? 9.234 0.307 -2.962 1.00 77.50 77 MET A CA 1
ATOM 602 C C . MET A 1 77 ? 7.875 1.006 -2.921 1.00 77.50 77 MET A C 1
ATOM 604 O O . MET A 1 77 ? 7.117 0.953 -3.881 1.00 77.50 77 MET A O 1
ATOM 608 N N . SER A 1 78 ? 7.570 1.664 -1.803 1.00 75.62 78 SER A N 1
ATOM 609 C CA . SER A 1 78 ? 6.246 2.265 -1.557 1.00 75.62 78 SER A CA 1
ATOM 610 C C . SER A 1 78 ? 6.278 3.770 -1.322 1.00 75.62 78 SER A C 1
ATOM 612 O O . SER A 1 78 ? 5.372 4.468 -1.742 1.00 75.62 78 SER A O 1
ATOM 614 N N . ALA A 1 79 ? 7.318 4.316 -0.689 1.00 76.81 79 ALA A N 1
ATOM 615 C CA . ALA A 1 79 ? 7.327 5.743 -0.349 1.00 76.81 79 ALA A CA 1
ATOM 616 C C . ALA A 1 79 ? 7.251 6.651 -1.593 1.00 76.81 79 ALA A C 1
ATOM 618 O O . ALA A 1 79 ? 6.573 7.674 -1.580 1.00 76.81 79 ALA A O 1
ATOM 619 N N . GLU A 1 80 ? 7.911 6.259 -2.687 1.00 78.56 80 GLU A N 1
A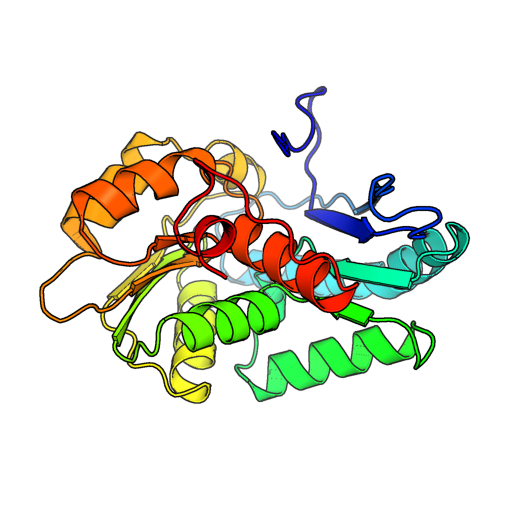TOM 620 C CA . GLU A 1 80 ? 7.884 7.026 -3.937 1.00 78.56 80 GLU A CA 1
ATOM 621 C C . GLU A 1 80 ? 6.523 7.030 -4.619 1.00 78.56 80 GLU A C 1
ATOM 623 O O . GLU A 1 80 ? 6.206 8.007 -5.291 1.00 78.56 80 GLU A O 1
ATOM 628 N N . THR A 1 81 ? 5.734 5.968 -4.446 1.00 82.94 81 THR A N 1
ATOM 629 C CA . THR A 1 81 ? 4.478 5.785 -5.179 1.00 82.94 81 THR A CA 1
ATOM 630 C C . THR A 1 81 ? 3.367 6.679 -4.642 1.00 82.94 81 THR A C 1
ATOM 632 O O . THR A 1 81 ? 2.379 6.867 -5.332 1.00 82.94 81 THR A O 1
ATOM 635 N N . PHE A 1 82 ? 3.516 7.235 -3.435 1.00 87.00 82 PHE A N 1
ATOM 636 C CA . PHE A 1 82 ? 2.564 8.181 -2.839 1.00 87.00 82 PHE A CA 1
ATOM 637 C C . PHE A 1 82 ? 2.925 9.649 -3.103 1.00 87.00 82 PHE A C 1
ATOM 639 O O . PHE A 1 82 ? 2.140 10.555 -2.824 1.00 87.00 82 PHE A O 1
ATOM 646 N N . TRP A 1 83 ? 4.142 9.917 -3.580 1.00 86.62 83 TRP A N 1
ATOM 647 C CA . TRP A 1 83 ? 4.657 11.277 -3.638 1.00 86.62 83 TRP A CA 1
ATOM 648 C C . TRP A 1 83 ? 4.023 12.076 -4.768 1.00 86.62 83 TRP A C 1
ATOM 650 O O . TRP A 1 83 ? 4.023 11.640 -5.912 1.00 86.62 83 TRP A O 1
ATOM 660 N N . GLY A 1 84 ? 3.587 13.297 -4.464 1.00 86.62 84 GLY A N 1
ATOM 661 C CA . GLY A 1 84 ? 2.894 14.151 -5.422 1.00 86.62 84 GLY A CA 1
ATOM 662 C C . GLY A 1 84 ? 1.389 13.893 -5.487 1.00 86.62 84 GLY A C 1
ATOM 663 O O . GLY A 1 84 ? 0.707 14.655 -6.166 1.00 86.62 84 GLY A O 1
ATOM 664 N N . GLY A 1 85 ? 0.860 12.936 -4.717 1.00 89.94 85 GLY A N 1
ATOM 665 C CA . GLY A 1 85 ? -0.547 12.542 -4.776 1.00 89.94 85 GLY A CA 1
ATOM 666 C C . GLY A 1 85 ? -0.829 11.625 -5.966 1.00 89.94 85 GLY A C 1
ATOM 667 O O . GLY A 1 85 ? 0.082 10.947 -6.445 1.00 89.94 85 GLY A O 1
ATOM 668 N N . LEU A 1 86 ? -2.071 11.609 -6.447 1.00 89.56 86 LEU A N 1
ATOM 669 C CA . LEU A 1 86 ? -2.500 10.727 -7.539 1.00 89.56 86 LEU A CA 1
ATOM 670 C C . LEU A 1 86 ? -1.721 11.011 -8.834 1.00 89.56 86 LEU A C 1
ATOM 672 O O . LEU A 1 86 ? -1.104 10.113 -9.393 1.00 89.56 86 LEU A O 1
ATOM 676 N N . ALA A 1 87 ? -1.613 12.282 -9.228 1.00 90.69 87 ALA A N 1
ATOM 677 C CA . ALA A 1 87 ? -0.863 12.671 -10.425 1.00 90.69 87 ALA A CA 1
ATOM 678 C C . ALA A 1 87 ? 0.633 12.308 -10.345 1.00 90.69 87 ALA A C 1
ATOM 680 O O . ALA A 1 87 ? 1.254 11.968 -11.349 1.00 90.69 87 ALA A O 1
ATOM 681 N N . GLY A 1 88 ? 1.224 12.369 -9.146 1.00 90.12 88 GLY A N 1
ATOM 682 C CA . GLY A 1 88 ? 2.620 11.978 -8.944 1.00 90.12 88 GLY A CA 1
ATOM 683 C C . GLY A 1 88 ? 2.830 10.464 -9.015 1.00 90.12 88 GLY A C 1
ATOM 684 O O . GLY A 1 88 ? 3.883 10.014 -9.475 1.00 90.12 88 GLY A O 1
ATOM 685 N N . ASN A 1 89 ? 1.827 9.682 -8.605 1.00 91.06 89 ASN A N 1
ATOM 686 C CA . ASN A 1 89 ? 1.796 8.244 -8.836 1.00 91.06 89 ASN A CA 1
ATOM 687 C C . ASN A 1 89 ? 1.688 7.922 -10.334 1.00 91.06 89 ASN A C 1
ATOM 689 O O . ASN A 1 89 ? 2.498 7.145 -10.835 1.00 91.06 89 ASN A O 1
ATOM 693 N N . ASP A 1 90 ? 0.770 8.578 -11.048 1.00 91.31 90 ASP A N 1
ATOM 694 C CA . ASP A 1 90 ? 0.577 8.388 -12.489 1.00 91.31 90 ASP A CA 1
ATOM 695 C C . ASP A 1 90 ? 1.854 8.709 -13.277 1.00 91.31 90 ASP A C 1
ATOM 697 O O . ASP A 1 90 ? 2.287 7.915 -14.112 1.00 91.31 90 ASP A O 1
ATOM 701 N N . GLU A 1 91 ? 2.512 9.833 -12.967 1.00 91.94 91 GLU A N 1
ATOM 702 C CA . GLU A 1 91 ? 3.801 10.209 -13.562 1.00 91.94 91 GLU A CA 1
ATOM 703 C C . GLU A 1 91 ? 4.877 9.154 -13.267 1.00 91.94 91 GLU A C 1
ATOM 705 O O . GLU A 1 91 ? 5.637 8.755 -14.151 1.00 91.94 91 GLU A O 1
ATOM 710 N N . PHE A 1 92 ? 4.950 8.676 -12.021 1.00 89.12 92 PHE A N 1
ATOM 711 C CA . PHE A 1 92 ? 5.915 7.654 -11.629 1.00 89.12 92 PHE A CA 1
ATOM 712 C C . PHE A 1 92 ? 5.698 6.342 -12.395 1.00 89.12 92 PHE A C 1
ATOM 714 O O . PHE A 1 92 ? 6.660 5.775 -12.917 1.00 89.12 92 PHE A O 1
ATOM 721 N N . SER A 1 93 ? 4.451 5.887 -12.501 1.00 90.69 93 SER A N 1
ATOM 722 C CA . SER A 1 93 ? 4.077 4.684 -13.242 1.00 90.69 93 SER A CA 1
ATOM 723 C C . SER A 1 93 ? 4.319 4.839 -14.746 1.00 90.69 93 SER A C 1
ATOM 725 O O . SER A 1 93 ? 4.851 3.921 -15.368 1.00 90.69 93 SER A O 1
ATOM 727 N N . ALA A 1 94 ? 4.013 6.001 -15.333 1.00 91.19 94 ALA A N 1
ATOM 728 C CA . ALA A 1 94 ? 4.301 6.293 -16.739 1.00 91.19 94 ALA A CA 1
ATOM 729 C C . ALA A 1 94 ? 5.805 6.209 -17.039 1.00 91.19 94 ALA A C 1
ATOM 731 O O . ALA A 1 94 ? 6.211 5.524 -17.974 1.00 91.19 94 ALA A O 1
ATOM 732 N N . ARG A 1 95 ? 6.640 6.803 -16.181 1.00 89.00 95 ARG A N 1
ATOM 733 C CA . ARG A 1 95 ? 8.102 6.733 -16.313 1.00 89.00 95 ARG A CA 1
ATOM 734 C C . ARG A 1 95 ? 8.662 5.324 -16.158 1.00 89.00 95 ARG A C 1
ATOM 736 O O . ARG A 1 95 ? 9.678 5.006 -16.763 1.00 89.00 95 ARG A O 1
ATOM 743 N N . LEU A 1 96 ? 8.049 4.481 -15.324 1.00 88.00 96 LEU A N 1
ATOM 744 C CA . LEU A 1 96 ? 8.440 3.073 -15.256 1.00 88.00 96 LEU A CA 1
ATOM 745 C C . LEU A 1 96 ? 8.125 2.362 -16.569 1.00 88.00 96 LEU A C 1
ATOM 747 O O . LEU A 1 96 ? 8.995 1.660 -17.074 1.00 88.00 96 LEU A O 1
ATOM 751 N N . ARG A 1 97 ? 6.937 2.600 -17.140 1.00 90.50 97 ARG A N 1
ATOM 752 C CA . ARG A 1 97 ? 6.515 1.994 -18.410 1.00 90.50 97 ARG A CA 1
ATOM 753 C C . ARG A 1 97 ? 7.417 2.351 -19.591 1.00 90.50 97 ARG A C 1
ATOM 755 O O . ARG A 1 97 ? 7.600 1.508 -20.452 1.00 90.50 97 ARG A O 1
ATOM 762 N N . GLU A 1 98 ? 8.073 3.513 -19.597 1.00 90.94 98 GLU A N 1
ATOM 763 C CA . GLU A 1 98 ? 9.092 3.857 -20.614 1.00 90.94 98 GLU A CA 1
ATOM 764 C C . GLU A 1 98 ? 10.261 2.850 -20.686 1.00 90.94 98 GLU A C 1
ATOM 766 O O . GLU A 1 98 ? 10.993 2.805 -21.674 1.00 90.94 98 GLU A O 1
ATOM 771 N N . HIS A 1 99 ? 10.458 2.043 -19.639 1.00 86.69 99 HIS A N 1
ATOM 772 C CA . HIS A 1 99 ? 11.499 1.020 -19.552 1.00 86.69 99 HIS A CA 1
ATOM 773 C C . HIS A 1 99 ? 10.955 -0.413 -19.662 1.00 86.69 99 HIS A C 1
ATOM 775 O O . HIS A 1 99 ? 11.671 -1.358 -19.324 1.00 86.69 99 HIS A O 1
ATOM 781 N N . MET A 1 100 ? 9.699 -0.582 -20.082 1.00 88.06 100 MET A N 1
ATOM 782 C CA . MET A 1 100 ? 8.977 -1.855 -20.097 1.00 88.06 100 MET A CA 1
ATOM 783 C C . MET A 1 100 ? 8.328 -2.081 -21.467 1.00 88.06 100 MET A C 1
ATOM 785 O O . MET A 1 100 ? 7.893 -1.116 -22.089 1.00 88.06 100 MET A O 1
ATOM 789 N N . PRO A 1 101 ? 8.209 -3.333 -21.935 1.00 88.38 101 PRO A N 1
ATOM 790 C CA . PRO A 1 101 ? 7.285 -3.676 -23.013 1.00 88.38 101 PRO A CA 1
ATOM 791 C C . PRO A 1 101 ? 5.840 -3.335 -22.627 1.00 88.38 101 PRO A C 1
ATOM 793 O O . PRO A 1 101 ? 5.468 -3.474 -21.459 1.00 88.38 101 PRO A O 1
ATOM 796 N N . ASP A 1 102 ? 5.019 -2.941 -23.601 1.00 87.31 102 ASP A N 1
ATOM 797 C CA . ASP A 1 102 ? 3.632 -2.510 -23.368 1.00 87.31 102 ASP A CA 1
ATOM 798 C C . ASP A 1 102 ? 2.753 -3.632 -22.790 1.00 87.31 102 ASP A C 1
ATOM 800 O O . ASP A 1 102 ? 1.855 -3.377 -21.985 1.00 87.31 102 ASP A O 1
ATOM 804 N N . GLU A 1 103 ? 3.018 -4.885 -23.168 1.00 87.81 103 GLU A N 1
ATOM 805 C CA . GLU A 1 103 ? 2.315 -6.069 -22.668 1.00 87.81 103 GLU A CA 1
ATOM 806 C C . GLU A 1 103 ? 2.690 -6.470 -21.231 1.00 87.81 103 GLU A C 1
ATOM 808 O O . GLU A 1 103 ? 2.016 -7.311 -20.631 1.00 87.81 103 GLU A O 1
ATOM 813 N N . MET A 1 104 ? 3.753 -5.891 -20.664 1.00 87.75 104 MET A N 1
ATOM 814 C CA . MET A 1 104 ? 4.245 -6.260 -19.341 1.00 87.75 104 MET A CA 1
ATOM 815 C C . MET A 1 104 ? 3.422 -5.604 -18.232 1.00 87.75 104 MET A C 1
ATOM 817 O O . MET A 1 104 ? 3.257 -4.384 -18.170 1.00 87.75 104 MET A O 1
ATOM 821 N N . GLY A 1 105 ? 2.964 -6.416 -17.281 1.00 91.56 105 GLY A N 1
ATOM 822 C CA . GLY A 1 105 ? 2.237 -5.905 -16.127 1.00 91.56 105 GLY A CA 1
ATOM 823 C C . GLY A 1 105 ? 3.142 -5.169 -15.132 1.00 91.56 105 GLY A C 1
ATOM 824 O O . GLY A 1 105 ? 4.307 -5.520 -14.924 1.00 91.56 105 GLY A O 1
ATOM 825 N N . LEU A 1 106 ? 2.585 -4.149 -14.474 1.00 92.31 106 LEU A N 1
ATOM 826 C CA . LEU A 1 106 ? 3.248 -3.378 -13.423 1.00 92.31 106 LEU A CA 1
ATOM 827 C C . LEU A 1 106 ? 2.371 -3.339 -12.170 1.00 92.31 106 LEU A C 1
ATOM 829 O O . LEU A 1 106 ? 1.209 -2.947 -12.224 1.00 92.31 106 LEU A O 1
ATOM 833 N N . THR A 1 107 ? 2.950 -3.694 -11.026 1.00 93.50 107 THR A N 1
ATOM 834 C CA . THR A 1 107 ? 2.353 -3.470 -9.707 1.00 93.50 107 THR A CA 1
ATOM 835 C C . THR A 1 107 ? 3.184 -2.458 -8.934 1.00 93.50 107 THR A C 1
ATOM 837 O O . THR A 1 107 ? 4.348 -2.723 -8.619 1.00 93.50 107 THR A O 1
ATOM 840 N N . THR A 1 108 ? 2.568 -1.343 -8.544 1.00 92.38 108 THR A N 1
ATOM 841 C CA . THR A 1 108 ? 3.120 -0.418 -7.548 1.00 92.38 108 THR A CA 1
ATOM 842 C C . THR A 1 108 ? 2.387 -0.557 -6.213 1.00 92.38 108 THR A C 1
ATOM 844 O O . THR A 1 108 ? 1.251 -1.027 -6.160 1.00 92.38 108 TH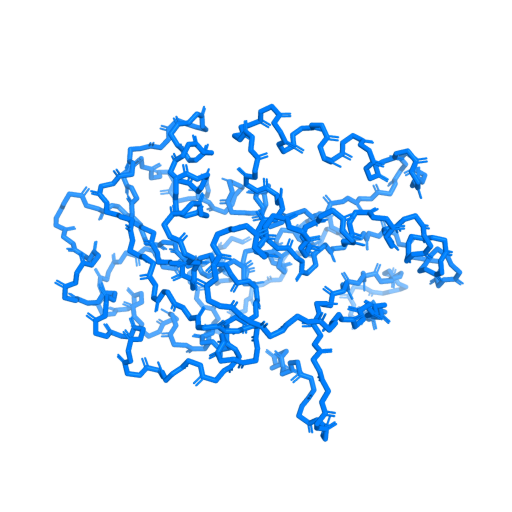R A O 1
ATOM 847 N N . GLY A 1 109 ? 3.028 -0.166 -5.107 1.00 91.56 109 GLY A N 1
ATOM 848 C CA . GLY A 1 109 ? 2.411 -0.274 -3.781 1.00 91.56 109 GLY A CA 1
ATOM 849 C C . GLY A 1 109 ? 1.158 0.597 -3.607 1.00 91.56 109 GLY A C 1
ATOM 850 O O . GLY A 1 109 ? 0.241 0.207 -2.888 1.00 91.56 109 GLY A O 1
ATOM 851 N N . ALA A 1 110 ? 1.107 1.751 -4.277 1.00 91.88 110 ALA A N 1
ATOM 852 C CA . ALA A 1 110 ? -0.050 2.643 -4.270 1.00 91.88 110 ALA A CA 1
ATOM 853 C C . ALA A 1 110 ? -1.243 2.032 -5.025 1.00 91.88 110 ALA A C 1
ATOM 855 O O . ALA A 1 110 ? -2.317 1.901 -4.437 1.00 91.88 110 ALA A O 1
ATOM 856 N N . ASP A 1 111 ? -1.029 1.564 -6.261 1.00 91.62 111 ASP A N 1
ATOM 857 C CA . ASP A 1 111 ? -2.067 0.907 -7.076 1.00 91.62 111 ASP A CA 1
ATOM 858 C C . ASP A 1 111 ? -2.605 -0.348 -6.392 1.00 91.62 111 ASP A C 1
ATOM 860 O O . ASP A 1 111 ? -3.811 -0.609 -6.370 1.00 91.62 111 ASP A O 1
ATOM 864 N N . ALA A 1 112 ? -1.701 -1.112 -5.776 1.00 95.25 112 ALA A N 1
ATOM 865 C CA . ALA A 1 112 ? -2.044 -2.324 -5.063 1.00 95.25 112 ALA A CA 1
ATOM 866 C C . ALA A 1 112 ? -2.944 -2.055 -3.854 1.00 95.25 112 ALA A C 1
ATOM 868 O O . ALA A 1 112 ? -3.926 -2.767 -3.655 1.00 95.25 112 ALA A O 1
ATOM 869 N N . ILE A 1 113 ? -2.638 -1.030 -3.052 1.00 95.19 113 ILE A N 1
ATOM 870 C CA . ILE A 1 113 ? -3.500 -0.651 -1.930 1.00 95.19 113 ILE A CA 1
ATOM 871 C C . ILE A 1 113 ? -4.836 -0.099 -2.428 1.00 95.19 113 ILE A C 1
ATOM 873 O O . ILE A 1 113 ? -5.869 -0.479 -1.880 1.00 95.19 113 ILE A O 1
ATOM 877 N N . ALA A 1 114 ? -4.839 0.770 -3.443 1.00 93.19 114 ALA A N 1
ATOM 878 C CA . ALA A 1 114 ? -6.076 1.322 -3.990 1.00 93.19 114 ALA A CA 1
ATOM 879 C C . ALA A 1 114 ? -7.011 0.199 -4.476 1.00 93.19 114 ALA A C 1
ATOM 881 O O . ALA A 1 114 ? -8.187 0.165 -4.111 1.00 93.19 114 ALA A O 1
ATOM 882 N N . SER A 1 115 ? -6.454 -0.775 -5.200 1.00 95.00 115 SER A N 1
ATOM 883 C CA . SER A 1 115 ? -7.171 -1.964 -5.670 1.00 95.00 115 SER A CA 1
ATOM 884 C C . SER A 1 115 ? -7.630 -2.873 -4.528 1.00 95.00 115 SER A C 1
ATOM 886 O O . SER A 1 115 ? -8.729 -3.421 -4.588 1.00 95.00 115 SER A O 1
ATOM 888 N N . ALA A 1 116 ? -6.818 -3.028 -3.477 1.00 96.50 116 ALA A N 1
ATOM 889 C CA . ALA A 1 116 ? -7.165 -3.832 -2.308 1.00 96.50 116 ALA A CA 1
ATOM 890 C C . ALA A 1 116 ? -8.304 -3.204 -1.493 1.00 96.50 116 ALA A C 1
ATOM 892 O O . ALA A 1 116 ? -9.232 -3.904 -1.101 1.00 96.50 116 ALA A O 1
ATOM 893 N N . LEU A 1 117 ? -8.274 -1.889 -1.263 1.00 96.62 117 LEU A N 1
ATOM 894 C CA . LEU A 1 117 ? -9.341 -1.173 -0.556 1.00 96.62 117 LEU A CA 1
ATOM 895 C C . LEU A 1 117 ? -10.672 -1.238 -1.317 1.00 96.62 117 LEU A C 1
ATOM 897 O O . LEU A 1 117 ? -11.720 -1.433 -0.697 1.00 96.62 117 LEU A O 1
ATOM 901 N N . ALA A 1 118 ? -10.631 -1.175 -2.653 1.00 95.19 118 ALA A N 1
ATOM 902 C CA . ALA A 1 118 ? -11.818 -1.312 -3.495 1.00 95.19 118 ALA A CA 1
ATOM 903 C C . ALA A 1 118 ? -12.542 -2.662 -3.307 1.00 95.19 118 ALA A C 1
ATOM 905 O O . ALA A 1 118 ? -13.758 -2.726 -3.471 1.00 95.19 118 ALA A O 1
ATOM 906 N N . GLN A 1 119 ? -11.837 -3.725 -2.896 1.00 96.88 119 GLN A N 1
ATOM 907 C CA . GLN A 1 119 ? -12.448 -5.033 -2.612 1.00 96.88 119 GLN A CA 1
ATOM 908 C C . GLN A 1 119 ? -13.352 -5.036 -1.375 1.00 96.88 119 GLN A C 1
ATOM 910 O O . GLN A 1 119 ? -14.259 -5.862 -1.278 1.00 96.88 119 GLN A O 1
ATOM 915 N N . PHE A 1 120 ? -13.115 -4.125 -0.429 1.00 96.19 120 PHE A N 1
ATOM 916 C CA . PHE A 1 120 ? -13.845 -4.073 0.837 1.00 96.19 120 PHE A CA 1
ATOM 917 C C . PHE A 1 120 ? -14.965 -3.029 0.852 1.00 96.19 120 PHE A C 1
ATOM 919 O O . PHE A 1 120 ? -15.696 -2.957 1.836 1.00 96.19 120 PHE A O 1
ATOM 926 N N . ASN A 1 121 ? -15.120 -2.246 -0.225 1.00 92.44 121 ASN A N 1
ATOM 927 C CA . ASN A 1 121 ? -16.128 -1.187 -0.342 1.00 92.44 121 ASN A CA 1
ATOM 928 C C . ASN A 1 121 ? -16.132 -0.225 0.868 1.00 92.44 121 ASN A C 1
ATOM 930 O O . ASN A 1 121 ? -17.178 0.103 1.429 1.00 92.44 121 ASN A O 1
ATOM 934 N N . VAL A 1 122 ? -14.937 0.186 1.295 1.00 96.38 122 VAL A N 1
ATOM 935 C CA . VAL A 1 122 ? -14.712 1.063 2.453 1.00 96.38 122 VAL A CA 1
ATOM 936 C C . VAL A 1 122 ? -14.486 2.506 2.021 1.00 96.38 122 VAL A C 1
ATOM 938 O O . VAL A 1 122 ? -14.029 2.756 0.907 1.00 96.38 122 VAL A O 1
ATOM 941 N N . LYS A 1 123 ? -14.763 3.471 2.907 1.00 96.75 123 LYS A N 1
ATOM 942 C CA . LYS A 1 123 ? -14.552 4.899 2.612 1.00 96.75 123 LYS A CA 1
ATOM 943 C C . LYS A 1 123 ? -13.668 5.593 3.637 1.00 96.75 123 LYS A C 1
ATOM 945 O O . LYS A 1 123 ? -12.877 6.460 3.270 1.00 96.75 123 LYS A O 1
ATOM 950 N N . ASN A 1 124 ? -13.801 5.236 4.907 1.00 98.31 124 ASN A N 1
ATOM 951 C CA . ASN A 1 124 ? -13.060 5.822 6.009 1.00 98.31 124 ASN A CA 1
ATOM 952 C C . ASN A 1 124 ? -11.885 4.922 6.376 1.00 98.31 124 ASN A C 1
ATOM 954 O O . ASN A 1 124 ? -12.083 3.772 6.766 1.00 98.31 124 ASN A O 1
ATOM 958 N N . ILE A 1 125 ? -10.666 5.440 6.270 1.00 98.44 125 ILE A N 1
ATOM 959 C CA . ILE A 1 125 ? -9.462 4.656 6.543 1.00 98.44 125 ILE A CA 1
ATOM 960 C C . ILE A 1 125 ? -8.583 5.316 7.595 1.00 98.44 125 ILE A C 1
ATOM 962 O O . ILE A 1 125 ? -8.545 6.540 7.721 1.00 98.44 125 ILE A O 1
ATOM 966 N N . SER A 1 126 ? -7.825 4.494 8.305 1.00 98.50 126 SER A N 1
ATOM 967 C CA . SER A 1 126 ? -6.697 4.931 9.125 1.00 98.50 126 SER A CA 1
ATOM 968 C C . SER A 1 126 ? -5.402 4.361 8.557 1.00 98.50 126 SER A C 1
ATOM 970 O O . SER A 1 126 ? -5.395 3.249 8.032 1.00 98.50 126 SER A O 1
ATOM 972 N N . VAL A 1 127 ? -4.299 5.098 8.658 1.00 97.62 127 VAL A N 1
ATOM 973 C CA . VAL A 1 127 ? -3.014 4.704 8.068 1.00 97.62 127 VAL A CA 1
ATOM 974 C C . VAL A 1 127 ? -1.906 4.709 9.117 1.00 97.62 127 VAL A C 1
ATOM 976 O O . VAL A 1 12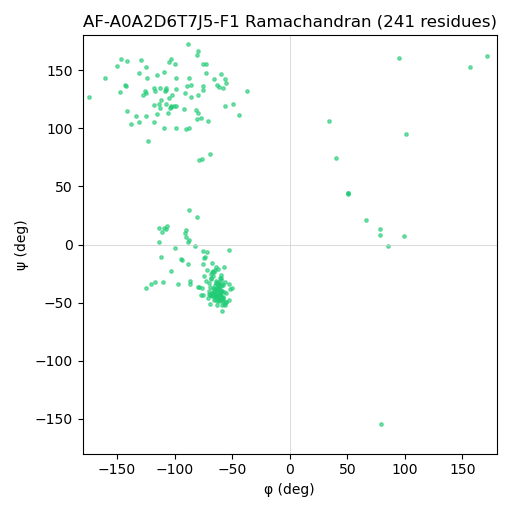7 ? -1.749 5.682 9.851 1.00 97.62 127 VAL A O 1
ATOM 979 N N . VAL A 1 128 ? -1.115 3.633 9.168 1.00 96.19 128 VAL A N 1
ATOM 980 C CA . VAL A 1 128 ? 0.181 3.595 9.863 1.00 96.19 128 VAL A CA 1
ATOM 981 C C . VAL A 1 128 ? 1.308 3.575 8.840 1.00 96.19 128 VAL A C 1
ATOM 983 O O . VAL A 1 128 ? 1.294 2.797 7.881 1.00 96.19 128 VAL A O 1
ATOM 986 N N . SER A 1 129 ? 2.314 4.413 9.057 1.00 93.44 129 SER A N 1
ATOM 987 C CA . SER A 1 129 ? 3.509 4.504 8.220 1.00 93.44 129 SER A CA 1
ATOM 988 C C . SER A 1 129 ? 4.774 4.427 9.092 1.00 93.44 129 SER A C 1
ATOM 990 O O . SER A 1 129 ? 4.729 4.729 10.280 1.00 93.44 129 SER A O 1
ATOM 992 N N . PRO A 1 130 ? 5.948 4.062 8.552 1.00 89.81 130 PRO A N 1
ATOM 993 C CA . PRO A 1 130 ? 7.220 4.263 9.240 1.00 89.81 130 PRO A CA 1
ATOM 994 C C . PRO A 1 130 ? 7.835 5.645 8.969 1.00 89.81 130 PRO A C 1
ATOM 996 O O . PRO A 1 130 ? 8.987 5.887 9.341 1.00 89.81 130 PRO A O 1
ATOM 999 N N . TYR A 1 131 ? 7.133 6.509 8.236 1.00 88.19 131 TYR A N 1
ATOM 1000 C CA . TYR A 1 131 ? 7.690 7.705 7.629 1.00 88.19 131 TYR A CA 1
ATOM 1001 C C . TYR A 1 131 ? 7.844 8.854 8.626 1.00 88.19 131 TYR A C 1
ATOM 1003 O O . TYR A 1 131 ? 7.369 8.829 9.760 1.00 88.19 131 TYR A O 1
ATOM 1011 N N . GLN A 1 132 ? 8.598 9.855 8.178 1.00 88.06 132 GLN A N 1
ATOM 1012 C CA . GLN A 1 132 ? 8.667 11.166 8.814 1.00 88.06 132 GLN A CA 1
ATOM 1013 C C . GLN A 1 132 ? 7.446 12.001 8.390 1.00 88.06 132 GLN A C 1
ATOM 1015 O O . GLN A 1 132 ? 6.866 11.692 7.346 1.00 88.06 132 GLN A O 1
ATOM 1020 N N . PRO A 1 133 ? 7.115 13.101 9.096 1.00 89.50 133 PRO A N 1
ATOM 1021 C CA . PRO A 1 133 ? 5.911 13.895 8.821 1.00 89.50 133 PRO A CA 1
ATOM 1022 C C . PRO A 1 133 ? 5.727 14.300 7.350 1.00 89.50 133 PRO A C 1
ATOM 1024 O O . PRO A 1 133 ? 4.627 14.223 6.819 1.00 89.50 133 PRO A O 1
ATOM 1027 N N . ILE A 1 134 ? 6.819 14.619 6.645 1.00 87.19 134 ILE A N 1
ATOM 1028 C CA . ILE A 1 134 ? 6.764 14.947 5.211 1.00 87.19 134 ILE A CA 1
ATOM 1029 C C . ILE A 1 134 ? 6.249 13.785 4.345 1.00 87.19 134 ILE A C 1
ATOM 1031 O O . ILE A 1 134 ? 5.601 14.010 3.332 1.00 87.19 134 ILE A O 1
ATOM 1035 N N . GLY A 1 135 ? 6.549 12.538 4.715 1.00 87.00 135 GLY A N 1
ATOM 1036 C CA . GLY A 1 135 ? 6.031 11.352 4.038 1.00 87.00 135 GLY A CA 1
ATOM 1037 C C . GLY A 1 135 ? 4.577 11.080 4.410 1.00 87.00 135 GLY A C 1
ATOM 1038 O O . GLY A 1 135 ? 3.794 10.719 3.535 1.00 87.00 135 GLY A O 1
ATOM 1039 N N . ASP A 1 136 ? 4.203 11.318 5.669 1.00 89.12 136 ASP A N 1
ATOM 1040 C CA . ASP A 1 136 ? 2.816 11.196 6.130 1.00 89.12 136 ASP A CA 1
ATOM 1041 C C . ASP A 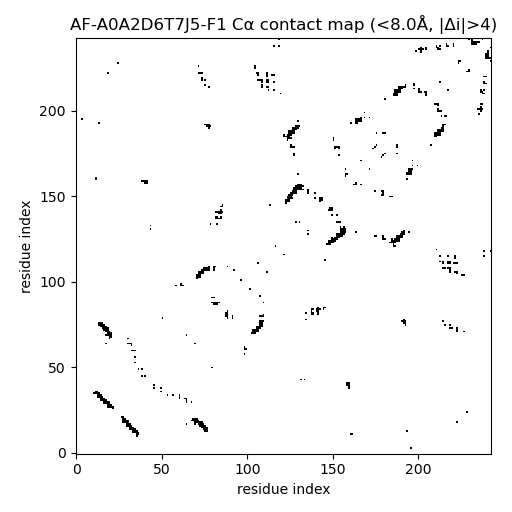1 136 ? 1.893 12.152 5.360 1.00 89.12 136 ASP A C 1
ATOM 1043 O O . ASP A 1 136 ? 0.820 11.740 4.923 1.00 89.12 136 ASP A O 1
ATOM 1047 N N . GLU A 1 137 ? 2.333 13.386 5.096 1.00 92.25 137 GLU A N 1
ATOM 1048 C CA . GLU A 1 137 ? 1.604 14.356 4.265 1.00 92.25 137 GLU A CA 1
ATOM 1049 C C . GLU A 1 137 ? 1.342 13.839 2.843 1.00 92.25 137 GLU A C 1
ATOM 1051 O O . GLU A 1 137 ? 0.253 14.030 2.303 1.00 92.25 137 GLU A O 1
ATOM 1056 N N . GLN A 1 138 ? 2.311 13.153 2.228 1.00 92.62 138 GLN A N 1
ATOM 1057 C CA . GLN A 1 138 ? 2.134 12.590 0.884 1.00 92.62 138 GLN A CA 1
ATOM 1058 C C . GLN A 1 138 ? 1.160 11.414 0.881 1.00 92.62 138 GLN A C 1
ATOM 1060 O O . GLN A 1 138 ? 0.322 11.309 -0.010 1.00 92.62 138 GLN A O 1
ATOM 1065 N N . VAL A 1 139 ? 1.240 10.558 1.900 1.00 93.06 139 VAL A N 1
ATOM 1066 C CA . VAL A 1 139 ? 0.306 9.445 2.095 1.00 93.06 139 VAL A CA 1
ATOM 1067 C C . VAL A 1 139 ? -1.118 9.973 2.289 1.00 93.06 139 VAL A C 1
ATOM 1069 O O . VAL A 1 139 ? -2.038 9.527 1.605 1.00 93.06 139 VAL A O 1
ATOM 1072 N N . GLN A 1 140 ? -1.291 10.976 3.156 1.00 94.69 140 GLN A N 1
ATOM 1073 C CA . GLN A 1 140 ? -2.564 11.665 3.371 1.00 94.69 140 GLN A CA 1
ATOM 1074 C C . GLN A 1 140 ? -3.114 12.227 2.058 1.00 94.69 140 GLN A C 1
ATOM 1076 O O . GLN A 1 140 ? -4.283 12.007 1.735 1.00 94.69 140 GLN A O 1
ATOM 1081 N N . LYS A 1 141 ? -2.271 12.948 1.308 1.00 94.62 141 LYS A N 1
ATOM 1082 C CA . LYS A 1 141 ? -2.634 13.562 0.030 1.00 94.62 141 LYS A CA 1
ATOM 1083 C C . LYS A 1 141 ? -3.113 12.510 -0.968 1.00 94.62 141 LYS A C 1
ATOM 1085 O O . LYS A 1 141 ? -4.218 12.639 -1.484 1.00 94.62 141 LYS A O 1
ATOM 1090 N N . PHE A 1 142 ? -2.328 11.455 -1.185 1.00 94.81 142 PHE A N 1
ATOM 1091 C CA . PHE A 1 142 ? -2.659 10.384 -2.125 1.00 94.81 142 PHE A CA 1
ATOM 1092 C C . PHE A 1 142 ? -4.016 9.741 -1.814 1.00 94.81 142 PHE A C 1
ATOM 1094 O O . PHE A 1 142 ? -4.881 9.670 -2.686 1.00 94.81 142 PHE A O 1
ATOM 1101 N N . PHE A 1 143 ? -4.242 9.313 -0.568 1.00 95.62 143 PHE A N 1
ATOM 1102 C CA . PHE A 1 143 ? -5.501 8.657 -0.206 1.00 95.62 143 PHE A CA 1
ATOM 1103 C C . PHE A 1 143 ? -6.705 9.594 -0.289 1.00 95.62 143 PHE A C 1
ATOM 1105 O O . PHE A 1 143 ? -7.768 9.172 -0.744 1.00 95.62 143 PHE A O 1
ATOM 1112 N N . SER A 1 144 ? -6.526 10.861 0.094 1.00 95.06 144 SER A N 1
ATOM 1113 C CA . SER A 1 144 ? -7.587 11.869 0.001 1.00 95.06 144 SER A CA 1
ATOM 1114 C C . SER A 1 144 ? -7.981 12.135 -1.456 1.00 95.06 144 SER A C 1
ATOM 1116 O O . SER A 1 144 ? -9.166 12.173 -1.773 1.00 95.06 144 SER A O 1
ATOM 1118 N N . GLU A 1 145 ? -7.003 12.260 -2.360 1.00 94.44 145 GLU A N 1
ATOM 1119 C CA . GLU A 1 145 ? -7.239 12.447 -3.801 1.00 94.44 145 GLU A CA 1
ATOM 1120 C C . GLU A 1 145 ? -7.832 11.203 -4.475 1.00 94.44 145 GLU A C 1
ATOM 1122 O O . GLU A 1 145 ? -8.604 11.326 -5.420 1.00 94.44 145 GLU A O 1
ATOM 1127 N N . THR A 1 146 ? -7.536 10.011 -3.950 1.00 91.94 146 THR A N 1
ATOM 1128 C CA . THR A 1 146 ? -8.134 8.741 -4.406 1.00 91.94 146 THR A CA 1
ATOM 1129 C C . THR A 1 146 ? -9.586 8.569 -3.917 1.00 91.94 146 THR A C 1
ATOM 1131 O O . THR A 1 146 ? -10.273 7.633 -4.314 1.00 91.94 146 THR A O 1
ATOM 1134 N N . GLY A 1 147 ? -10.089 9.480 -3.072 1.00 94.12 147 GLY A N 1
ATOM 1135 C CA . GLY A 1 147 ? -11.485 9.508 -2.622 1.00 94.12 147 GLY A CA 1
ATOM 1136 C C . GLY A 1 147 ? -11.747 8.890 -1.244 1.00 94.12 147 GLY A C 1
ATOM 1137 O O . GLY A 1 147 ? -12.908 8.789 -0.838 1.00 94.12 147 GLY A O 1
ATOM 1138 N N . TYR A 1 148 ? -10.703 8.511 -0.500 1.00 97.19 148 TYR A N 1
ATOM 1139 C CA . TYR A 1 148 ? -10.836 7.997 0.865 1.00 97.19 148 TYR A CA 1
ATOM 1140 C C . TYR A 1 148 ? -10.830 9.127 1.902 1.00 97.19 148 TYR A C 1
ATOM 1142 O O . TYR A 1 148 ? -10.083 10.099 1.803 1.00 97.19 148 TYR A O 1
ATOM 1150 N N . SER A 1 149 ? -11.635 8.980 2.956 1.00 97.75 149 SER A N 1
ATOM 1151 C CA . SER A 1 149 ? -11.583 9.846 4.136 1.00 97.75 149 SER A CA 1
ATOM 1152 C C . SER A 1 149 ? -10.565 9.278 5.120 1.00 97.75 149 SER A C 1
ATOM 1154 O O . SER A 1 149 ? -10.858 8.330 5.848 1.00 97.75 149 SER A O 1
ATOM 1156 N N . VAL A 1 150 ? -9.358 9.843 5.143 1.00 97.69 150 VAL A N 1
ATOM 1157 C CA . VAL A 1 150 ? -8.331 9.427 6.106 1.00 97.69 150 VAL A CA 1
ATOM 1158 C C . VAL A 1 150 ? -8.647 10.037 7.473 1.00 97.69 150 VAL A C 1
ATOM 1160 O O . VAL A 1 150 ? -8.533 11.250 7.650 1.00 97.69 150 VAL A O 1
ATOM 1163 N N . LYS A 1 151 ? -9.068 9.205 8.430 1.00 98.12 151 LYS A N 1
ATOM 1164 C CA . LYS A 1 151 ? -9.423 9.623 9.796 1.00 98.12 151 LYS A CA 1
ATOM 1165 C C . LYS A 1 151 ? -8.201 9.881 10.650 1.00 98.12 151 LYS A C 1
ATOM 1167 O O . LYS A 1 151 ? -8.157 10.851 11.400 1.00 98.12 151 LYS A O 1
ATOM 1172 N N . ARG A 1 152 ? -7.220 8.985 10.549 1.00 97.88 152 ARG A N 1
ATOM 1173 C CA . ARG A 1 152 ? -6.002 9.003 11.357 1.00 97.88 152 ARG A CA 1
ATOM 1174 C C . ARG A 1 152 ? -4.829 8.574 10.483 1.00 97.88 152 ARG A C 1
ATOM 1176 O O . ARG A 1 152 ? -4.952 7.631 9.706 1.00 97.88 152 ARG A O 1
ATOM 1183 N N . ASN A 1 153 ? -3.706 9.272 10.591 1.00 97.06 153 ASN A N 1
ATOM 1184 C CA . ASN A 1 153 ? -2.483 8.974 9.849 1.00 97.06 153 ASN A CA 1
ATOM 1185 C C . ASN A 1 153 ? -1.289 9.115 10.795 1.00 97.06 153 ASN A C 1
ATOM 1187 O O . ASN A 1 153 ? -0.910 10.231 11.156 1.00 97.06 153 ASN A O 1
ATOM 1191 N N . ILE A 1 154 ? -0.750 7.983 11.246 1.00 96.69 154 ILE A N 1
ATOM 1192 C CA . ILE A 1 154 ? 0.276 7.927 12.287 1.00 96.69 154 ILE A CA 1
ATOM 1193 C C . ILE A 1 154 ? 1.576 7.376 11.701 1.00 96.69 154 ILE A C 1
ATOM 1195 O O . ILE A 1 154 ? 1.681 6.200 11.346 1.00 96.69 154 ILE A O 1
ATOM 1199 N N . GLY A 1 155 ? 2.591 8.235 11.631 1.00 94.44 155 GLY A N 1
ATOM 1200 C CA . GLY A 1 155 ? 3.959 7.844 11.320 1.00 94.44 155 GLY A CA 1
ATOM 1201 C C . GLY A 1 155 ? 4.723 7.403 12.570 1.00 94.44 155 GLY A C 1
ATOM 1202 O O . GLY A 1 155 ? 4.849 8.165 13.528 1.00 94.44 155 GLY A O 1
ATOM 1203 N N . LEU A 1 156 ? 5.326 6.211 12.537 1.00 93.25 156 LEU A N 1
ATOM 1204 C CA . LEU A 1 156 ? 6.240 5.698 13.570 1.00 93.25 156 LEU A CA 1
ATOM 1205 C C . LEU A 1 156 ? 7.602 6.414 13.569 1.00 93.25 156 LEU A C 1
ATOM 1207 O O . LEU A 1 156 ? 8.435 6.152 14.434 1.00 93.25 156 LEU A O 1
ATOM 1211 N N . ARG A 1 157 ? 7.857 7.288 12.581 1.00 92.06 157 ARG A N 1
ATOM 1212 C CA . ARG A 1 157 ? 9.039 8.170 12.493 1.00 9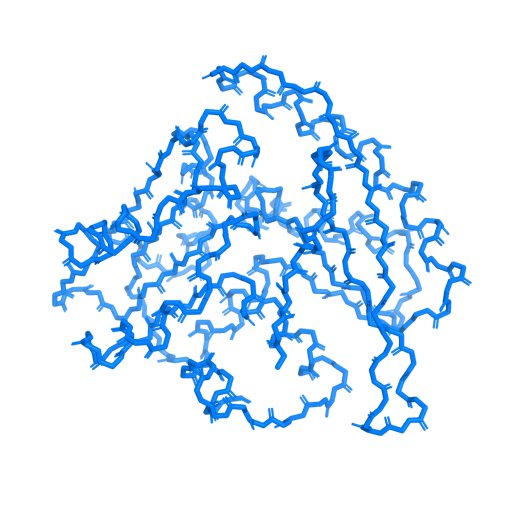2.06 157 ARG A CA 1
ATOM 1213 C C . ARG A 1 157 ? 10.361 7.433 12.675 1.00 92.06 157 ARG A C 1
ATOM 1215 O O . ARG A 1 157 ? 11.276 7.913 13.342 1.00 92.06 157 ARG A O 1
ATOM 1222 N N . CYS A 1 158 ? 10.477 6.270 12.042 1.00 85.31 158 CYS A N 1
ATOM 1223 C CA . CYS A 1 158 ? 11.687 5.466 12.092 1.00 85.31 158 CYS A CA 1
ATOM 1224 C C . CYS A 1 158 ? 12.899 6.264 11.577 1.00 85.31 158 CYS A C 1
ATOM 1226 O O . CYS A 1 158 ? 12.848 6.898 10.521 1.00 85.31 158 CYS A O 1
ATOM 1228 N N . ASP A 1 159 ? 14.011 6.191 12.311 1.00 79.19 159 ASP A N 1
ATOM 1229 C CA . ASP A 1 159 ? 15.226 6.971 12.032 1.00 79.19 159 ASP A CA 1
ATOM 1230 C C . ASP A 1 159 ? 15.896 6.596 10.698 1.00 79.19 159 ASP A C 1
ATOM 1232 O O . ASP A 1 159 ? 16.517 7.432 10.038 1.00 79.19 159 ASP A O 1
ATOM 1236 N N . THR A 1 160 ? 15.851 5.318 10.318 1.00 78.06 160 THR A N 1
ATOM 1237 C CA . THR A 1 160 ? 16.553 4.794 9.139 1.00 78.06 160 THR A CA 1
ATOM 1238 C C . THR A 1 160 ? 15.769 3.670 8.483 1.00 78.06 160 THR A C 1
ATOM 1240 O O . THR A 1 160 ? 15.015 2.974 9.151 1.00 78.06 160 THR A O 1
ATOM 1243 N N . ALA A 1 161 ? 16.041 3.380 7.207 1.00 74.75 161 ALA A N 1
ATOM 1244 C CA . ALA A 1 161 ? 15.484 2.195 6.552 1.00 74.75 161 ALA A CA 1
ATOM 1245 C C . ALA A 1 161 ? 15.728 0.909 7.367 1.00 74.75 161 ALA A C 1
ATOM 1247 O O . ALA A 1 161 ? 14.835 0.083 7.488 1.00 74.75 161 ALA A O 1
ATOM 1248 N N . ASN A 1 162 ? 16.895 0.763 8.002 1.00 74.69 162 ASN A N 1
ATOM 1249 C CA . ASN A 1 162 ? 17.195 -0.408 8.827 1.00 74.69 162 ASN A CA 1
ATOM 1250 C C . ASN A 1 162 ? 16.292 -0.494 10.073 1.00 74.69 162 ASN A C 1
ATOM 1252 O O . ASN A 1 162 ? 15.782 -1.566 10.388 1.00 74.69 162 ASN A O 1
ATOM 1256 N N . SER A 1 163 ? 16.035 0.628 10.750 1.00 81.88 163 SER A N 1
ATOM 1257 C CA . SER A 1 163 ? 15.136 0.622 11.909 1.00 81.88 163 SER A CA 1
ATOM 1258 C C . SER A 1 163 ? 13.688 0.311 11.521 1.00 81.88 163 SER A C 1
ATOM 1260 O O . SER A 1 163 ? 12.995 -0.289 12.327 1.00 81.88 163 SER A O 1
ATOM 1262 N N . ILE A 1 164 ? 13.259 0.619 10.287 1.00 84.44 164 ILE A N 1
ATOM 1263 C CA . ILE A 1 164 ? 11.944 0.194 9.762 1.00 84.44 164 ILE A CA 1
ATOM 1264 C C . ILE A 1 164 ? 11.838 -1.338 9.710 1.00 84.44 164 ILE A C 1
ATOM 1266 O O . ILE A 1 164 ? 10.826 -1.915 10.098 1.00 84.44 164 ILE A O 1
ATOM 1270 N N . ALA A 1 165 ? 12.897 -2.019 9.261 1.00 82.88 165 ALA A N 1
ATOM 1271 C CA . ALA A 1 165 ? 12.914 -3.484 9.196 1.00 82.88 165 ALA A CA 1
ATOM 1272 C C . ALA A 1 165 ? 12.867 -4.151 10.575 1.00 82.88 165 ALA A C 1
ATOM 1274 O O . ALA A 1 165 ? 12.431 -5.298 10.680 1.00 82.88 165 ALA A O 1
ATOM 1275 N N . HIS A 1 166 ? 13.295 -3.430 11.613 1.00 85.31 166 HIS A N 1
ATOM 1276 C CA . HIS A 1 166 ? 13.366 -3.898 12.994 1.00 85.31 166 HIS A CA 1
ATOM 1277 C C . HIS A 1 166 ? 12.313 -3.247 13.899 1.00 85.31 166 HIS A C 1
ATOM 1279 O O . HIS A 1 166 ? 12.442 -3.342 15.118 1.00 85.31 166 HIS A O 1
ATOM 1285 N N . THR A 1 167 ? 11.292 -2.590 13.333 1.00 88.31 167 THR A N 1
ATOM 1286 C CA . THR A 1 167 ? 10.197 -2.005 14.112 1.00 88.31 167 THR A CA 1
ATOM 1287 C C . THR A 1 167 ? 9.549 -3.092 14.975 1.00 88.31 167 THR A C 1
ATOM 1289 O O . THR A 1 167 ? 9.021 -4.063 14.419 1.00 88.31 167 THR A O 1
ATOM 1292 N N . PRO A 1 168 ? 9.569 -2.955 16.313 1.00 91.88 168 PRO A N 1
ATOM 1293 C CA . PRO A 1 168 ? 8.967 -3.930 17.208 1.00 91.88 168 PRO A CA 1
ATOM 1294 C C . PRO A 1 168 ? 7.490 -4.165 16.887 1.00 91.88 168 PRO A C 1
ATOM 1296 O O . PRO A 1 168 ? 6.732 -3.234 16.624 1.00 91.88 168 PRO A O 1
ATOM 1299 N N . GLN A 1 169 ? 7.066 -5.427 16.951 1.00 92.31 169 GLN A N 1
ATOM 1300 C CA . GLN A 1 169 ? 5.669 -5.804 16.723 1.00 92.31 169 GLN A CA 1
ATOM 1301 C C . GLN A 1 169 ? 4.718 -5.127 17.716 1.00 92.31 169 GLN A C 1
ATOM 1303 O O . GLN A 1 169 ? 3.611 -4.751 17.342 1.00 92.31 169 GLN A O 1
ATOM 1308 N N . LYS A 1 170 ? 5.177 -4.952 18.963 1.00 93.31 170 LYS A N 1
ATOM 1309 C CA . LYS A 1 170 ? 4.439 -4.259 20.020 1.00 93.31 170 LYS A CA 1
ATOM 1310 C C . LYS A 1 170 ? 4.090 -2.829 19.609 1.00 93.31 170 LYS A C 1
ATOM 1312 O O . LYS A 1 170 ? 2.935 -2.460 19.716 1.00 93.31 170 LYS A O 1
ATOM 1317 N N . ASP A 1 171 ? 5.047 -2.072 19.082 1.00 92.81 171 ASP A N 1
ATOM 1318 C CA . ASP A 1 171 ? 4.825 -0.671 18.715 1.00 92.81 171 ASP A CA 1
ATOM 1319 C C . ASP A 1 171 ? 3.758 -0.552 17.615 1.00 92.81 171 ASP A C 1
ATOM 1321 O O . ASP A 1 171 ? 2.893 0.314 17.671 1.00 92.81 171 ASP A O 1
ATOM 1325 N N . VAL A 1 172 ? 3.766 -1.469 16.638 1.00 93.94 172 VAL A N 1
ATOM 1326 C CA . VAL A 1 172 ? 2.719 -1.514 15.603 1.00 93.94 172 VAL A CA 1
ATOM 1327 C C . VAL A 1 172 ? 1.363 -1.892 16.193 1.00 93.94 172 VAL A C 1
ATOM 1329 O O . VAL A 1 172 ? 0.364 -1.277 15.835 1.00 93.94 172 VAL A O 1
ATOM 1332 N N . LEU A 1 173 ? 1.311 -2.882 17.088 1.00 94.19 173 LEU A N 1
ATOM 1333 C CA . LEU A 1 173 ? 0.072 -3.269 17.767 1.00 94.19 173 LEU A CA 1
ATOM 1334 C C . LEU A 1 173 ? -0.494 -2.118 18.600 1.00 94.19 173 LEU A C 1
ATOM 1336 O O . LEU A 1 173 ? -1.681 -1.831 18.491 1.00 94.19 173 LEU A O 1
ATOM 1340 N N . ASP A 1 174 ? 0.349 -1.445 19.381 1.00 94.69 174 ASP A N 1
ATOM 1341 C CA . ASP A 1 174 ? -0.057 -0.349 20.254 1.00 94.69 174 ASP A CA 1
ATOM 1342 C C . ASP A 1 174 ? -0.653 0.803 19.434 1.00 94.69 174 ASP A C 1
ATOM 1344 O O . ASP A 1 174 ? -1.740 1.274 19.765 1.00 94.69 174 ASP A O 1
ATOM 1348 N N . VAL A 1 175 ? -0.012 1.194 18.326 1.00 96.06 175 VAL A N 1
ATOM 1349 C CA . VAL A 1 175 ? -0.545 2.231 17.426 1.00 96.06 175 VAL A CA 1
ATOM 1350 C C . VAL A 1 175 ? -1.844 1.782 16.760 1.00 96.06 175 VAL A C 1
ATOM 1352 O O . VAL A 1 175 ? -2.819 2.530 16.724 1.00 96.06 175 VAL A O 1
ATOM 1355 N N . VAL A 1 176 ? -1.895 0.560 16.228 1.00 95.81 176 VAL A N 1
ATOM 1356 C CA . VAL A 1 176 ? -3.081 0.091 15.500 1.00 95.81 176 VAL A CA 1
ATOM 1357 C C . VAL A 1 176 ? -4.297 -0.015 16.423 1.00 95.81 176 VAL A C 1
ATOM 1359 O O . VAL A 1 176 ? -5.373 0.442 16.050 1.00 95.81 176 VAL A O 1
ATOM 1362 N N . LEU A 1 177 ? -4.126 -0.578 17.621 1.00 94.94 177 LEU A N 1
ATOM 1363 C CA . LEU A 1 177 ? -5.226 -0.831 18.553 1.00 94.94 177 LEU A CA 1
ATOM 1364 C C . LEU A 1 177 ? -5.649 0.413 19.342 1.00 94.94 177 LEU A C 1
ATOM 1366 O O . LEU A 1 177 ? -6.834 0.566 19.613 1.00 94.94 177 LEU A O 1
ATOM 1370 N N . ASN A 1 178 ? -4.709 1.281 19.731 1.00 96.19 178 ASN A N 1
ATOM 1371 C CA . ASN A 1 178 ? -5.016 2.400 20.631 1.00 96.19 178 ASN A CA 1
ATOM 1372 C C . ASN A 1 178 ? -5.116 3.753 19.921 1.00 96.19 178 ASN A C 1
ATOM 1374 O O . ASN A 1 178 ? -5.724 4.671 20.466 1.00 96.19 178 ASN A O 1
ATOM 1378 N N . GLU A 1 179 ? -4.505 3.904 18.743 1.00 97.19 179 GLU A N 1
ATOM 1379 C CA . GLU A 1 179 ? -4.439 5.197 18.054 1.00 97.19 179 GLU A CA 1
ATOM 1380 C C . GLU A 1 179 ? -5.158 5.204 16.711 1.00 97.19 179 GLU A C 1
ATOM 1382 O O . GLU A 1 179 ? -5.667 6.251 16.337 1.00 97.19 179 GLU A O 1
ATOM 1387 N N . LEU A 1 180 ? -5.203 4.093 15.967 1.00 97.12 180 LEU A N 1
ATOM 1388 C CA . LEU A 1 180 ? -5.807 4.070 14.629 1.00 97.12 180 LEU A CA 1
ATOM 1389 C C . LEU A 1 180 ? -7.248 3.582 14.586 1.00 97.12 180 LEU A C 1
ATOM 1391 O O . LEU A 1 180 ? -8.000 4.045 13.721 1.00 97.12 180 LEU A O 1
ATOM 1395 N N . ASP A 1 181 ? -7.603 2.634 15.447 1.00 97.50 181 ASP A N 1
ATOM 1396 C CA . ASP A 1 181 ? -8.938 2.056 15.471 1.00 97.50 181 ASP A CA 1
ATOM 1397 C C . ASP A 1 181 ? -9.990 3.024 16.045 1.00 97.50 181 ASP A C 1
ATOM 1399 O O . ASP A 1 181 ? -9.692 3.962 16.787 1.00 97.50 181 ASP A O 1
ATOM 1403 N N . GLY A 1 182 ? -11.239 2.807 15.649 1.00 96.62 182 GLY A N 1
ATOM 1404 C CA . GLY A 1 182 ? -12.401 3.572 16.081 1.00 96.62 182 GLY A CA 1
ATOM 1405 C C . GLY A 1 182 ? -13.649 3.210 15.279 1.00 96.62 182 GLY A C 1
ATOM 1406 O O . GLY A 1 182 ? -13.558 2.648 14.184 1.00 96.62 182 GLY A O 1
ATOM 1407 N N . ASP A 1 183 ? -14.820 3.559 15.807 1.00 96.44 183 ASP A N 1
ATOM 1408 C CA . ASP A 1 183 ? -16.118 3.297 15.160 1.00 96.44 183 ASP A CA 1
ATOM 1409 C C . ASP A 1 183 ? -16.288 4.056 13.833 1.00 96.44 183 ASP A C 1
ATOM 1411 O O . ASP A 1 183 ? -17.110 3.691 12.997 1.00 96.44 183 ASP A O 1
ATOM 1415 N N . ASP A 1 184 ? -15.497 5.110 13.621 1.00 97.56 184 ASP A N 1
ATOM 1416 C CA . ASP A 1 184 ? -15.484 5.929 12.411 1.00 97.56 184 ASP A CA 1
ATOM 1417 C C . ASP A 1 184 ? -14.499 5.433 11.335 1.00 97.56 184 ASP A C 1
ATOM 1419 O O . ASP A 1 184 ? -14.293 6.127 10.335 1.00 97.56 184 ASP A O 1
ATOM 1423 N N . VAL A 1 185 ? -13.875 4.265 11.540 1.00 98.25 185 VAL A N 1
ATOM 1424 C CA . VAL A 1 185 ? -12.861 3.671 10.653 1.00 98.25 185 VAL A CA 1
ATOM 1425 C C . VAL A 1 185 ? -13.343 2.338 10.109 1.00 98.25 185 VAL A C 1
ATOM 1427 O O . VAL A 1 185 ? -13.538 1.380 10.863 1.00 98.25 185 VAL A O 1
ATOM 1430 N N . ASP A 1 186 ? -13.429 2.263 8.784 1.00 98.19 186 ASP A N 1
ATOM 1431 C CA . ASP A 1 186 ? -13.871 1.078 8.055 1.00 98.19 186 ASP A CA 1
ATOM 1432 C C . ASP A 1 186 ? -12.707 0.110 7.790 1.00 98.19 186 ASP A C 1
ATOM 1434 O O . ASP A 1 186 ? -12.911 -1.099 7.779 1.00 98.19 186 ASP A O 1
ATOM 1438 N N . ALA A 1 187 ? -11.487 0.619 7.569 1.00 98.31 187 ALA A N 1
ATOM 1439 C CA . ALA A 1 187 ? -10.288 -0.192 7.344 1.00 98.31 187 ALA A CA 1
ATOM 1440 C C . ALA A 1 187 ? -9.005 0.500 7.821 1.00 98.31 187 ALA A C 1
ATOM 1442 O O . ALA A 1 187 ? -8.895 1.727 7.831 1.00 98.31 187 ALA A O 1
ATOM 1443 N N . ILE A 1 188 ? -7.997 -0.300 8.165 1.00 98.12 188 ILE A N 1
ATOM 1444 C CA . ILE A 1 188 ? -6.669 0.187 8.548 1.00 98.12 188 ILE A CA 1
ATOM 1445 C C . ILE A 1 188 ? -5.653 -0.232 7.486 1.00 98.12 188 ILE A C 1
ATOM 1447 O O . ILE A 1 188 ? -5.634 -1.375 7.041 1.00 98.12 188 ILE A O 1
ATOM 1451 N N . VAL A 1 189 ? -4.780 0.683 7.080 1.00 97.38 189 VAL A N 1
ATOM 1452 C CA . VAL A 1 189 ? -3.741 0.440 6.076 1.00 97.38 189 VAL A CA 1
ATOM 1453 C C . VAL A 1 189 ? -2.369 0.604 6.709 1.00 97.38 189 VAL A C 1
ATOM 1455 O O . VAL A 1 189 ? -2.092 1.611 7.356 1.00 97.38 189 VAL A O 1
ATOM 1458 N N . GLN A 1 190 ? -1.474 -0.355 6.480 1.00 95.81 190 GLN A N 1
ATOM 1459 C CA . GLN A 1 190 ? -0.058 -0.185 6.797 1.00 95.81 190 GLN A CA 1
ATOM 1460 C C . GLN A 1 190 ? 0.731 0.076 5.517 1.00 95.81 190 GLN A C 1
ATOM 1462 O O . GLN A 1 190 ? 0.814 -0.791 4.650 1.00 95.81 190 GLN A O 1
ATOM 1467 N N . VAL A 1 191 ? 1.356 1.250 5.417 1.00 93.06 191 VAL A N 1
ATOM 1468 C CA . VAL A 1 191 ? 2.285 1.598 4.329 1.00 93.06 191 VAL A CA 1
ATOM 1469 C C . VAL A 1 191 ? 3.734 1.509 4.804 1.00 93.06 191 VAL A C 1
ATOM 1471 O O . VAL A 1 191 ? 4.011 1.536 6.000 1.00 93.06 191 VAL A O 1
ATOM 1474 N N . GLY A 1 192 ? 4.682 1.386 3.873 1.00 87.88 192 GLY A N 1
ATOM 1475 C CA . GLY A 1 192 ? 6.096 1.151 4.174 1.00 87.88 192 GLY A CA 1
ATOM 1476 C C . GLY A 1 192 ? 6.500 -0.308 3.985 1.00 87.88 192 GLY A C 1
ATOM 1477 O O . GLY A 1 192 ? 6.391 -1.132 4.889 1.00 87.88 192 GLY A O 1
ATOM 1478 N N . THR A 1 193 ? 7.039 -0.611 2.806 1.00 85.19 193 THR A N 1
ATOM 1479 C CA . THR A 1 193 ? 7.337 -1.985 2.373 1.00 85.19 193 THR A CA 1
ATOM 1480 C C . THR A 1 193 ? 8.443 -2.671 3.171 1.00 85.19 193 THR A C 1
ATOM 1482 O O . THR A 1 193 ? 8.483 -3.896 3.263 1.00 85.19 193 THR A O 1
ATOM 1485 N N . ASN A 1 194 ? 9.317 -1.888 3.807 1.00 84.81 194 ASN A N 1
ATOM 1486 C CA . ASN A 1 194 ? 10.393 -2.422 4.636 1.00 84.81 194 ASN A CA 1
ATOM 1487 C C . ASN A 1 194 ? 9.948 -2.780 6.066 1.00 84.81 194 ASN A C 1
ATOM 1489 O O . ASN A 1 194 ? 10.775 -3.227 6.850 1.00 84.81 194 ASN A O 1
ATOM 1493 N N . MET A 1 195 ? 8.680 -2.562 6.439 1.00 84.88 195 MET A N 1
ATOM 1494 C CA . MET A 1 195 ? 8.168 -2.930 7.762 1.00 84.88 195 MET A CA 1
ATOM 1495 C C . MET A 1 195 ? 7.820 -4.423 7.786 1.00 84.88 195 MET A C 1
ATOM 1497 O O . MET A 1 195 ? 6.926 -4.882 7.076 1.00 84.88 195 MET A O 1
ATOM 1501 N N . SER A 1 196 ? 8.522 -5.201 8.611 1.00 83.38 196 SER A N 1
ATOM 1502 C CA . SER A 1 196 ? 8.484 -6.673 8.590 1.00 83.38 196 SER A CA 1
ATOM 1503 C C . SER A 1 196 ? 7.366 -7.297 9.447 1.00 83.38 196 SER A C 1
ATOM 1505 O O . SER A 1 196 ? 7.491 -8.420 9.933 1.00 83.38 196 SER A O 1
ATOM 1507 N N . ASN A 1 197 ? 6.241 -6.591 9.602 1.00 84.06 197 ASN A N 1
ATOM 1508 C CA . ASN A 1 197 ? 5.174 -6.930 10.554 1.00 84.06 197 ASN A CA 1
ATOM 1509 C C . ASN A 1 197 ? 3.908 -7.510 9.897 1.00 84.06 197 ASN A C 1
ATOM 1511 O O . ASN A 1 197 ? 2.864 -7.611 10.536 1.00 84.06 197 ASN A O 1
ATOM 1515 N N . SER A 1 198 ? 4.000 -7.944 8.633 1.00 84.12 198 SER A N 1
ATOM 1516 C CA . SER A 1 198 ? 2.848 -8.415 7.849 1.00 84.12 198 SER A CA 1
ATOM 1517 C C . SER A 1 198 ? 2.109 -9.619 8.459 1.00 84.12 198 SER A C 1
ATOM 1519 O O . SER A 1 198 ? 0.905 -9.752 8.274 1.00 84.12 198 SER A O 1
ATOM 1521 N N . ASP A 1 199 ? 2.808 -10.478 9.208 1.00 88.12 199 ASP A N 1
ATOM 1522 C CA . ASP A 1 199 ? 2.217 -11.666 9.846 1.00 88.12 199 ASP A CA 1
ATOM 1523 C C . ASP A 1 199 ? 1.331 -11.325 11.071 1.00 88.12 199 ASP A C 1
ATOM 1525 O O . ASP A 1 199 ? 0.620 -12.200 11.560 1.00 88.12 199 ASP A O 1
ATOM 1529 N N . LEU A 1 200 ? 1.342 -10.079 11.570 1.00 91.12 200 LEU A N 1
ATOM 1530 C CA . LEU A 1 200 ? 0.481 -9.647 12.684 1.00 91.12 200 LEU A CA 1
ATOM 1531 C C . LEU A 1 200 ? -0.954 -9.357 12.243 1.00 91.12 200 LEU A C 1
ATOM 1533 O O . LEU A 1 200 ? -1.903 -9.625 12.979 1.00 91.12 200 LEU A O 1
ATOM 1537 N N . PHE A 1 201 ? -1.108 -8.794 11.046 1.00 91.38 201 PHE A N 1
ATOM 1538 C CA . PHE A 1 201 ? -2.372 -8.217 10.600 1.00 91.38 201 PHE A CA 1
ATOM 1539 C C . PHE A 1 201 ? -3.537 -9.209 10.524 1.00 91.38 201 PHE A C 1
ATOM 1541 O O . PHE A 1 201 ? -4.610 -8.825 10.972 1.00 91.38 201 PHE A O 1
ATOM 1548 N N . PRO A 1 202 ? -3.371 -10.487 10.121 1.00 94.06 202 PRO A N 1
ATOM 1549 C CA . PRO A 1 202 ? -4.482 -11.444 10.143 1.00 94.06 202 PRO A CA 1
ATOM 1550 C C . PRO A 1 202 ? -5.083 -11.660 11.542 1.00 94.06 202 PRO A C 1
ATOM 1552 O O . PRO A 1 202 ? -6.270 -11.953 11.679 1.00 94.06 202 PRO A O 1
ATOM 1555 N N . THR A 1 203 ? -4.269 -11.537 12.596 1.00 94.00 203 THR A N 1
ATOM 1556 C CA . THR A 1 203 ? -4.746 -11.606 13.985 1.00 94.00 203 THR A CA 1
ATOM 1557 C C . THR A 1 203 ? -5.459 -10.316 14.373 1.00 94.00 203 THR A C 1
ATOM 1559 O O . THR A 1 203 ? -6.541 -10.375 14.949 1.00 94.00 203 THR A O 1
ATOM 1562 N N . ILE A 1 204 ? -4.893 -9.161 14.010 1.00 95.00 204 ILE A N 1
ATOM 1563 C CA . ILE A 1 204 ? -5.492 -7.847 14.281 1.00 95.00 204 ILE A CA 1
ATOM 1564 C C . ILE A 1 204 ? -6.857 -7.718 13.588 1.00 95.00 204 ILE A C 1
ATOM 1566 O O . ILE A 1 204 ? -7.814 -7.297 14.223 1.00 95.00 204 ILE A O 1
ATOM 1570 N N . GLU A 1 205 ? -6.989 -8.154 12.333 1.00 95.56 205 GLU A N 1
ATOM 1571 C CA . GLU A 1 205 ? -8.267 -8.170 11.602 1.00 95.56 205 GLU A CA 1
ATOM 1572 C C . GLU A 1 205 ? -9.358 -8.932 12.357 1.00 95.56 205 GLU A C 1
ATOM 1574 O O . GLU A 1 205 ? -10.502 -8.488 12.435 1.00 95.56 205 GLU A O 1
ATOM 1579 N N . LYS A 1 206 ? -9.005 -10.078 12.952 1.00 93.88 206 LYS A N 1
ATOM 1580 C CA . LYS A 1 206 ? -9.939 -10.868 13.765 1.00 93.88 206 LYS A CA 1
ATOM 1581 C C . LYS A 1 206 ? -10.299 -10.170 15.073 1.00 93.88 206 LYS A C 1
ATOM 1583 O O . LYS A 1 206 ? -11.437 -10.295 15.506 1.00 93.88 206 LYS A O 1
ATOM 1588 N N . MET A 1 207 ? -9.349 -9.470 15.693 1.00 94.81 207 MET A N 1
ATOM 1589 C CA . MET A 1 207 ? -9.585 -8.717 16.929 1.00 94.81 207 MET A CA 1
ATOM 1590 C C . MET A 1 207 ? -10.487 -7.503 16.695 1.00 94.81 207 MET A C 1
ATOM 1592 O O . MET A 1 207 ? -11.385 -7.260 17.493 1.00 94.81 207 MET A O 1
ATOM 1596 N N . LEU A 1 208 ? -10.254 -6.764 15.608 1.00 96.12 208 LEU A N 1
ATOM 1597 C CA . LEU A 1 208 ? -10.961 -5.518 15.304 1.00 96.12 208 LEU A CA 1
ATOM 1598 C C . LEU A 1 208 ? -12.255 -5.727 14.509 1.00 96.12 208 LEU A C 1
ATOM 1600 O O . LEU A 1 208 ? -13.075 -4.818 14.416 1.00 96.12 208 LEU A O 1
ATOM 1604 N N . GLY A 1 209 ? -12.434 -6.894 13.885 1.00 96.38 209 GLY A N 1
ATOM 1605 C CA . GLY A 1 209 ? -13.599 -7.168 13.044 1.00 96.38 209 GLY A CA 1
ATOM 1606 C C . GLY A 1 209 ? -13.663 -6.315 11.771 1.00 96.38 209 GLY A C 1
ATOM 1607 O O . GLY A 1 209 ? -14.737 -6.188 11.187 1.00 96.38 209 GLY A O 1
ATOM 1608 N N . LYS A 1 210 ? -12.534 -5.755 11.319 1.00 97.12 210 LYS A N 1
ATOM 1609 C CA . LYS A 1 210 ? -12.431 -4.918 10.113 1.00 97.12 210 LYS A CA 1
ATOM 1610 C C . LYS A 1 210 ? -11.139 -5.199 9.329 1.00 97.12 210 LYS A C 1
ATOM 1612 O O . LYS A 1 210 ? -10.188 -5.718 9.919 1.00 97.12 210 LYS A O 1
ATOM 1617 N N . PRO A 1 211 ? -11.083 -4.881 8.021 1.00 97.50 211 PRO A N 1
ATOM 1618 C CA . PRO A 1 211 ? -9.901 -5.119 7.197 1.00 97.50 211 PRO A CA 1
ATOM 1619 C C . PRO A 1 211 ? -8.679 -4.349 7.703 1.00 97.50 211 PRO A C 1
ATOM 1621 O O . PRO A 1 211 ? -8.758 -3.151 7.990 1.00 97.50 211 PRO A O 1
ATOM 1624 N N . VAL A 1 212 ? -7.530 -5.026 7.746 1.00 97.06 212 VAL A N 1
ATOM 1625 C CA . VAL A 1 212 ? -6.239 -4.416 8.061 1.00 97.06 212 VAL A CA 1
ATOM 1626 C C . VAL A 1 212 ? -5.229 -4.842 7.008 1.00 97.06 212 VAL A C 1
ATOM 1628 O O . VAL A 1 212 ? -4.763 -5.979 6.978 1.00 97.06 212 VAL A O 1
ATOM 1631 N N . ILE A 1 213 ? -4.901 -3.910 6.119 1.00 96.81 213 ILE A N 1
ATOM 1632 C CA . ILE A 1 213 ? -4.257 -4.191 4.841 1.00 96.81 213 ILE A CA 1
ATOM 1633 C C . ILE A 1 213 ? -2.806 -3.696 4.875 1.00 96.81 213 ILE A C 1
ATOM 1635 O O . ILE A 1 213 ? -2.548 -2.502 4.688 1.00 96.81 213 ILE A O 1
ATOM 1639 N N . PRO A 1 214 ? -1.821 -4.584 5.085 1.00 95.44 214 PRO A N 1
ATOM 1640 C CA . PRO A 1 214 ? -0.425 -4.225 4.902 1.00 95.44 214 PRO A CA 1
ATOM 1641 C C . PRO A 1 214 ? -0.057 -4.154 3.422 1.00 95.44 214 PRO A C 1
ATOM 1643 O O . PRO A 1 214 ? -0.359 -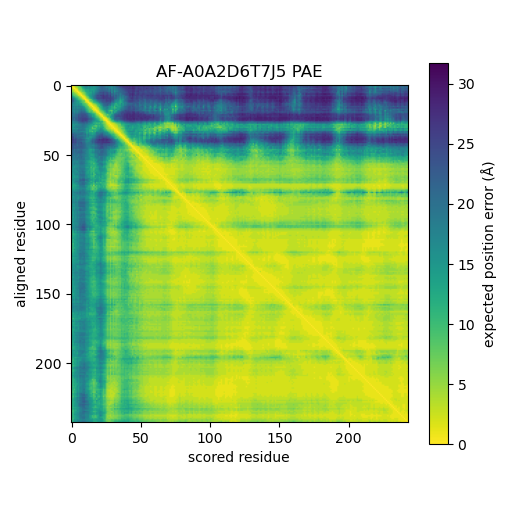5.060 2.640 1.00 95.44 214 PRO A O 1
ATOM 1646 N N . ILE A 1 215 ? 0.693 -3.117 3.054 1.00 94.38 215 ILE A N 1
ATOM 1647 C CA . ILE A 1 215 ? 1.124 -2.853 1.677 1.00 94.38 215 ILE A CA 1
ATOM 1648 C C . ILE A 1 215 ? 1.886 -4.012 1.053 1.00 94.38 215 ILE A C 1
ATOM 1650 O O . ILE A 1 215 ? 1.742 -4.253 -0.138 1.00 94.38 215 ILE A O 1
ATOM 1654 N N . ASN A 1 216 ? 2.634 -4.785 1.840 1.00 92.31 216 ASN A N 1
ATOM 1655 C CA . ASN A 1 216 ? 3.338 -5.957 1.326 1.00 92.31 216 ASN A CA 1
ATOM 1656 C C . ASN A 1 216 ? 2.355 -7.020 0.832 1.00 92.31 216 ASN A C 1
ATOM 1658 O O . ASN A 1 216 ? 2.537 -7.557 -0.256 1.00 92.31 216 ASN A O 1
ATOM 1662 N N . VAL A 1 217 ? 1.293 -7.286 1.598 1.00 94.19 217 VAL A N 1
ATOM 1663 C CA . VAL A 1 217 ? 0.265 -8.262 1.215 1.00 94.19 217 VAL A CA 1
ATOM 1664 C C . VAL A 1 217 ? -0.550 -7.736 0.044 1.00 94.19 217 VAL A C 1
ATOM 1666 O O . VAL A 1 217 ? -0.758 -8.484 -0.902 1.00 94.19 217 VAL A O 1
ATOM 1669 N N . ALA A 1 218 ? -0.933 -6.456 0.055 1.00 96.06 218 ALA A N 1
ATOM 1670 C CA . ALA A 1 218 ? -1.650 -5.848 -1.064 1.00 96.06 218 ALA A CA 1
ATOM 1671 C C . ALA A 1 218 ? -0.844 -5.899 -2.364 1.00 96.06 218 ALA A C 1
ATOM 1673 O O . ALA A 1 218 ? -1.374 -6.294 -3.395 1.00 96.06 218 ALA A O 1
ATOM 1674 N N . THR A 1 219 ? 0.448 -5.564 -2.312 1.00 93.94 219 THR A N 1
ATOM 1675 C CA . THR A 1 219 ? 1.338 -5.600 -3.482 1.00 93.94 219 THR A CA 1
ATOM 1676 C C . THR A 1 219 ? 1.446 -7.020 -4.048 1.00 93.94 219 THR A C 1
ATOM 1678 O O . THR A 1 219 ? 1.287 -7.215 -5.251 1.00 93.94 219 THR A O 1
ATOM 1681 N N . ILE A 1 220 ? 1.645 -8.029 -3.190 1.00 93.38 220 ILE A N 1
ATOM 1682 C CA . ILE A 1 220 ? 1.692 -9.435 -3.624 1.00 93.38 220 ILE A CA 1
ATOM 1683 C C . ILE A 1 220 ? 0.350 -9.862 -4.216 1.00 93.38 220 ILE A C 1
ATOM 1685 O O . ILE A 1 220 ? 0.319 -10.433 -5.300 1.00 93.38 220 ILE A O 1
ATOM 1689 N N . TRP A 1 221 ? -0.750 -9.579 -3.517 1.00 95.94 221 TRP A N 1
ATOM 1690 C CA . TRP A 1 221 ? -2.104 -9.892 -3.962 1.00 95.94 221 TRP A CA 1
ATOM 1691 C C . TRP A 1 221 ? -2.383 -9.294 -5.344 1.00 95.94 221 TRP A C 1
ATOM 1693 O O . TRP A 1 221 ? -2.767 -10.017 -6.258 1.00 95.94 221 TRP A O 1
ATOM 1703 N N . HIS A 1 222 ? -2.094 -8.006 -5.528 1.00 96.31 222 HIS A N 1
ATOM 1704 C CA . HIS A 1 222 ? -2.302 -7.303 -6.789 1.00 96.31 222 HIS A CA 1
ATOM 1705 C C . HIS A 1 222 ? -1.481 -7.917 -7.927 1.00 96.31 222 HIS A C 1
ATOM 1707 O O . HIS A 1 222 ? -2.014 -8.173 -9.002 1.00 96.31 222 HIS A O 1
ATOM 1713 N N . ALA A 1 223 ? -0.199 -8.214 -7.686 1.00 93.69 223 ALA A N 1
ATOM 1714 C CA . ALA A 1 223 ? 0.652 -8.856 -8.683 1.00 93.69 223 ALA A CA 1
ATOM 1715 C C . ALA A 1 223 ? 0.160 -10.267 -9.051 1.00 93.69 223 ALA A C 1
ATOM 1717 O O . ALA A 1 223 ? 0.121 -10.599 -10.229 1.00 93.69 223 ALA A O 1
ATOM 1718 N N . LEU A 1 224 ? -0.276 -11.073 -8.073 1.00 93.44 224 LEU A N 1
ATOM 1719 C CA . LEU A 1 224 ? -0.844 -12.402 -8.327 1.00 93.44 224 LEU A CA 1
ATOM 1720 C C . LEU A 1 224 ? -2.121 -12.324 -9.173 1.00 93.44 224 LEU A C 1
ATOM 1722 O O . LEU A 1 224 ? -2.253 -13.064 -10.146 1.00 93.44 224 LEU A O 1
ATOM 1726 N N . ARG A 1 225 ? -3.040 -11.412 -8.834 1.00 94.75 225 ARG A N 1
ATOM 1727 C CA . ARG A 1 225 ? -4.287 -11.221 -9.589 1.00 94.75 225 ARG A CA 1
ATOM 1728 C C . ARG A 1 225 ? -4.016 -10.724 -11.009 1.00 94.75 225 ARG A C 1
ATOM 1730 O O . ARG A 1 225 ? -4.652 -11.211 -11.939 1.00 94.75 225 ARG A O 1
ATOM 1737 N N . ALA A 1 226 ? -3.036 -9.838 -11.188 1.00 92.81 226 ALA A N 1
ATOM 1738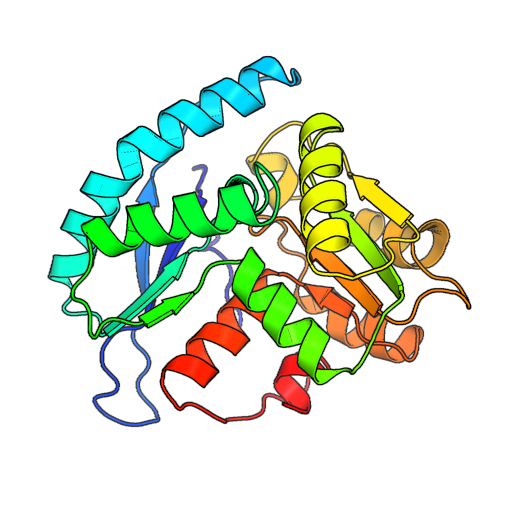 C CA . ALA A 1 226 ? -2.642 -9.340 -12.504 1.00 92.81 226 ALA A CA 1
ATOM 1739 C C . ALA A 1 226 ? -2.119 -10.445 -13.440 1.00 92.81 226 ALA A C 1
ATOM 1741 O O . ALA A 1 226 ? -2.411 -10.413 -14.631 1.00 92.81 226 ALA A O 1
ATOM 1742 N N . ILE A 1 227 ? -1.427 -11.460 -12.907 1.00 91.00 227 ILE A N 1
ATOM 1743 C CA . ILE A 1 227 ? -0.957 -12.621 -13.688 1.00 91.00 227 ILE A CA 1
ATOM 1744 C C . ILE A 1 227 ? -1.966 -13.786 -13.730 1.00 91.00 227 ILE A C 1
ATOM 1746 O O . ILE A 1 227 ? -1.620 -14.902 -14.113 1.00 91.00 227 ILE A O 1
ATOM 1750 N N . GLY A 1 228 ? -3.214 -13.561 -13.304 1.00 92.19 228 GLY A N 1
ATOM 1751 C CA . GLY A 1 228 ? -4.290 -14.556 -13.359 1.00 92.19 228 GLY A CA 1
ATOM 1752 C C . GLY A 1 228 ? -4.252 -15.633 -12.268 1.00 92.19 228 GLY A C 1
ATOM 1753 O O . GLY A 1 228 ? -5.048 -16.574 -12.309 1.00 92.19 228 GLY A O 1
ATOM 1754 N N . VAL A 1 229 ? -3.376 -15.508 -11.267 1.00 91.62 229 VAL A N 1
ATOM 1755 C CA . VAL A 1 229 ? -3.367 -16.394 -10.096 1.00 91.62 229 VAL A CA 1
ATOM 1756 C C . VAL A 1 229 ? -4.455 -15.926 -9.137 1.00 91.62 229 VAL A C 1
ATOM 1758 O O . VAL A 1 229 ? -4.353 -14.844 -8.561 1.00 91.62 229 VAL A O 1
ATOM 1761 N N . ASN A 1 230 ? -5.491 -16.750 -8.951 1.00 92.88 230 ASN A N 1
ATOM 1762 C CA . ASN A 1 230 ? -6.674 -16.455 -8.125 1.00 92.88 230 ASN A CA 1
ATOM 1763 C C . ASN A 1 230 ? -6.752 -17.302 -6.841 1.00 92.88 230 ASN A C 1
ATOM 1765 O O . ASN A 1 230 ? -7.773 -17.315 -6.152 1.00 92.88 230 ASN A O 1
ATOM 1769 N N . ASP A 1 231 ? -5.676 -18.015 -6.508 1.00 92.62 231 ASP A N 1
ATOM 1770 C CA . ASP A 1 231 ? -5.566 -18.816 -5.295 1.00 92.62 231 ASP A CA 1
ATOM 1771 C C . ASP A 1 231 ? -5.822 -17.972 -4.037 1.00 92.62 231 ASP A C 1
ATOM 1773 O O . ASP A 1 231 ? -5.416 -16.804 -3.937 1.00 92.62 231 ASP A O 1
ATOM 1777 N N . LYS A 1 232 ? -6.493 -18.599 -3.065 1.00 92.88 232 LYS A N 1
ATOM 1778 C CA . LYS A 1 232 ? -6.810 -18.021 -1.757 1.00 92.88 232 LYS A CA 1
ATOM 1779 C C . LYS A 1 232 ? -5.948 -18.675 -0.686 1.00 92.88 232 LYS A C 1
ATOM 1781 O O . LYS A 1 232 ? -5.812 -19.899 -0.648 1.00 92.88 232 LYS A O 1
ATOM 1786 N N . PHE A 1 233 ? -5.377 -17.867 0.202 1.00 90.94 233 PHE A N 1
ATOM 1787 C CA . PHE A 1 233 ? -4.393 -18.319 1.187 1.00 90.94 233 PHE A CA 1
ATOM 1788 C C . PHE A 1 233 ? -4.899 -18.110 2.613 1.00 90.94 233 PHE A C 1
ATOM 1790 O O . PHE A 1 233 ? -4.877 -16.998 3.133 1.00 90.94 233 PHE A O 1
ATOM 1797 N N . VAL A 1 234 ? -5.303 -19.202 3.266 1.00 90.38 234 VAL A N 1
ATOM 1798 C CA . VAL A 1 234 ? -5.785 -19.195 4.657 1.00 90.38 234 VAL A CA 1
ATOM 1799 C C . VAL A 1 234 ? -4.690 -18.747 5.630 1.00 90.38 234 VAL A C 1
ATOM 1801 O O . VAL A 1 234 ? -3.536 -19.170 5.536 1.00 90.38 234 VAL A O 1
ATOM 1804 N N . GLY A 1 235 ? -5.059 -17.907 6.595 1.00 89.06 235 GLY A N 1
ATOM 1805 C CA . GLY A 1 235 ? -4.172 -17.363 7.620 1.00 89.06 235 GLY A CA 1
ATOM 1806 C C . GLY A 1 235 ? -3.288 -16.213 7.134 1.00 89.06 235 GLY A C 1
ATOM 1807 O O . GLY A 1 235 ? -2.311 -15.888 7.809 1.00 89.06 235 GLY A O 1
ATOM 1808 N N . LYS A 1 236 ? -3.576 -15.630 5.962 1.00 91.06 236 LYS A N 1
ATOM 1809 C CA . LYS A 1 236 ? -2.807 -14.524 5.360 1.00 91.06 236 LYS A CA 1
ATOM 1810 C C . LYS A 1 236 ? -3.568 -13.204 5.280 1.00 91.06 236 LYS A C 1
ATOM 1812 O O . LYS A 1 236 ? -3.078 -12.265 4.657 1.00 91.06 236 LYS A O 1
ATOM 1817 N N . GLY A 1 237 ? -4.679 -13.119 6.004 1.00 94.00 237 GLY A N 1
ATOM 1818 C CA . GLY A 1 237 ? -5.474 -11.908 6.150 1.00 94.00 237 GLY A CA 1
ATOM 1819 C C . GLY A 1 237 ? -6.611 -11.865 5.143 1.00 94.00 237 GLY A C 1
ATOM 1820 O O . GLY A 1 237 ? -6.593 -12.571 4.132 1.00 94.00 237 GLY A O 1
ATOM 1821 N N . TRP A 1 238 ? -7.623 -11.052 5.425 1.00 96.31 238 TRP A N 1
ATOM 1822 C CA . TRP A 1 238 ? -8.900 -11.079 4.719 1.00 96.31 238 TRP A CA 1
ATOM 1823 C C . TRP A 1 238 ? -8.749 -10.834 3.223 1.00 96.31 238 TRP A C 1
ATOM 1825 O O . TRP A 1 238 ? -9.471 -11.455 2.448 1.00 96.31 238 TRP A O 1
ATOM 1835 N N . LEU A 1 239 ? -7.785 -10.002 2.812 1.00 96.81 239 LEU A N 1
ATOM 1836 C CA . LEU A 1 239 ? -7.512 -9.747 1.398 1.00 96.81 239 LEU A CA 1
ATOM 1837 C C . LEU A 1 239 ? -7.155 -11.047 0.664 1.00 96.81 239 LEU A C 1
ATOM 1839 O O . LEU A 1 239 ? -7.867 -11.436 -0.250 1.00 96.81 239 LEU A O 1
ATOM 1843 N N . MET A 1 240 ? -6.121 -11.758 1.123 1.00 95.06 240 MET A N 1
ATOM 1844 C CA . MET A 1 240 ? -5.646 -13.006 0.503 1.00 95.06 240 MET A CA 1
ATOM 1845 C C . MET A 1 240 ? -6.590 -14.196 0.716 1.00 95.06 240 MET A C 1
ATOM 1847 O O . MET A 1 240 ? -6.508 -15.192 -0.004 1.00 95.06 240 MET A O 1
ATOM 1851 N N . GLU A 1 241 ? -7.442 -14.137 1.738 1.00 94.50 241 GLU A N 1
ATOM 1852 C CA . GLU A 1 241 ? -8.384 -15.204 2.077 1.00 94.50 241 GLU A CA 1
ATOM 1853 C C . GLU A 1 241 ? -9.702 -15.108 1.310 1.00 94.50 241 GLU A C 1
ATOM 1855 O O . GLU A 1 241 ? -10.328 -16.137 1.055 1.00 94.50 241 GLU A O 1
ATOM 1860 N N . ARG A 1 242 ? -10.152 -13.895 0.970 1.00 93.81 242 ARG A N 1
ATOM 1861 C CA . ARG A 1 242 ? -11.498 -13.658 0.429 1.00 93.81 242 ARG A CA 1
ATOM 1862 C C . ARG A 1 242 ? -11.493 -13.262 -1.046 1.00 93.81 242 ARG A C 1
ATOM 1864 O O . ARG A 1 242 ? -12.421 -13.683 -1.744 1.00 93.81 242 ARG A O 1
ATOM 1871 N N . HIS A 1 243 ? -10.462 -12.558 -1.516 1.00 92.31 243 HIS A N 1
ATOM 1872 C CA . HIS A 1 243 ? -10.379 -11.943 -2.848 1.00 92.31 243 HIS A CA 1
ATOM 1873 C C . HIS A 1 243 ? -9.172 -12.461 -3.608 1.00 92.31 243 HIS A C 1
ATOM 1875 O O . HIS A 1 243 ? -9.284 -12.786 -4.803 1.00 92.31 243 HIS A O 1
#

pLDDT: mean 80.52, std 21.07, range [21.72, 98.5]